Protein AF-0000000078669473 (afdb_homodimer)

Solvent-accessible surface area (backbone atoms only — not comparable to full-atom values): 11952 Å² total; per-residue (Å²): 132,82,52,69,66,58,46,46,51,44,32,68,37,68,69,40,45,64,57,56,54,48,44,53,24,68,76,44,69,43,32,72,66,57,47,48,53,49,39,31,71,72,72,69,46,76,69,56,69,68,58,50,51,52,49,50,48,50,35,36,75,72,49,29,26,47,74,47,79,43,76,42,88,79,76,44,73,65,43,58,31,33,32,60,32,73,60,25,50,52,50,44,51,52,53,52,51,51,53,52,53,51,49,53,56,56,72,98,131,81,52,68,67,60,48,45,50,43,33,69,37,68,71,40,44,64,55,58,52,47,43,54,24,68,76,43,68,44,32,71,67,58,48,48,53,48,38,30,72,72,72,71,46,74,70,56,69,68,59,50,52,52,49,50,50,52,35,35,76,74,48,29,26,47,72,47,80,42,75,41,88,80,78,44,72,65,43,57,31,31,34,61,31,72,60,25,50,52,50,45,51,51,52,51,51,50,51,53,53,50,50,52,56,56,72,98

Nearest PDB structures (foldseek):
  5dym-assembly1_A-2  TM=8.370E-01  e=1.458E-05  Clostridioides difficile R20291
  6abt-assembly1_A  TM=8.306E-01  e=1.002E-05  Listeria monocytogenes
  3hhh-assembly1_B  TM=8.159E-01  e=1.287E-05  Enterococcus faecalis
  6abq-assembly1_A  TM=7.490E-01  e=4.739E-06  Listeria monocytogenes
  2zfw-assembly1_A  TM=7.319E-01  e=8.909E-05  Synechococcus sp.

InterPro domains:
  IPR005149 Transcription regulator PadR, N-terminal [PF03551] (21-94)
  IPR036388 Winged helix-like DNA-binding domain superfamily [G3DSA:1.10.10.10] (3-108)
  IPR036390 Winged helix DNA-binding domain superfamily [SSF46785] (4-106)
  IPR052509 Metal-responsive DNA-binding regulator [PTHR33169] (7-106)

Secondary structure (DSSP, 8-state):
---HHHHHHHHHTGGGHHHHHHHHHTTS-B-HHHHHHHHHHHHS----HHHHHHHHHHHHHTTSEEEEEE--TTSPPPEEEEEE-HHHHHHHHHHHHHHHHHHHHHH-/---HHHHHHHHHTGGGHHHHHHHHHTTS-B-HHHHHHHHHHHHS----HHHHHHHHHHHHHTTSEEEEEE--TTSPPPEEEEEE-HHHHHHHHHHHHHHHHHHHHHH-

Organism: Thermococcus barophilus (strain DSM 11836 / MP) (NCBI:txid391623)

Sequence (216 aa):
MTAPMERLKEKVTKEVLWLYILSLLKERPMYAYELKSRIREKFGFEPATVSSYVVLYKLEKDGYVTSKWQESETGKPSRKYYELTEKGRKLLEEGINFIENTLEKLKSMTAPMERLKEKVTKEVLWLYILSLLKERPMYAYELKSRIREKFGFEPATVSSYVVLYKLEKDGYVTSKWQESETGKPSRKYYELTEKGRKLLEEGINFIENTLEKLKS

pLDDT: mean 95.54, std 6.85, range [65.69, 98.94]

Foldseek 3Di:
DDDPVNVVCCCVDQVPVLLQLLVVLVVDWDFQVVSQVVCCVPVVDGHDSVSSVVSVVVCCVVPQKDWDWDPDPVPDDITIIIHGDPNVVVVSVVVVVVVVVVVVVVVD/DDDPVNVVCCCVDQVPVLLQLLVVLVVDWDFQVVSQVVCCVPVVDGHDSVSSVVSVVVCCVVPQKDWDWDPDPVPDHITIIIHGDPNVVVVSVVVVVVVVVVVVVVVD

Radius of gyration: 20.73 Å; Cα contacts (8 Å, |Δi|>4): 276; chains: 2; bounding box: 28×66×54 Å

Structure (mmCIF, N/CA/C/O backbone):
data_AF-0000000078669473-model_v1
#
loop_
_entity.id
_entity.type
_entity.pdbx_description
1 polymer 'Transcriptional regulator'
#
loop_
_atom_site.group_PDB
_atom_site.id
_atom_site.type_symbol
_atom_site.label_atom_id
_atom_site.label_alt_id
_atom_site.label_comp_id
_atom_site.label_asym_id
_atom_site.label_entity_id
_atom_site.label_seq_id
_atom_site.pdbx_PDB_ins_code
_atom_site.Cartn_x
_atom_site.Cartn_y
_atom_site.Cartn_z
_atom_site.occupancy
_atom_site.B_iso_or_equiv
_atom_site.auth_seq_id
_atom_site.auth_comp_id
_atom_site.auth_asym_id
_atom_site.auth_atom_id
_atom_site.pdbx_PDB_model_num
ATOM 1 N N . MET A 1 1 ? 9.984 -14.664 8.609 1 65.81 1 MET A N 1
ATOM 2 C CA . MET A 1 1 ? 9.406 -13.922 7.492 1 65.81 1 MET A CA 1
ATOM 3 C C . MET A 1 1 ? 8.133 -13.203 7.918 1 65.81 1 MET A C 1
ATOM 5 O O . MET A 1 1 ? 7.43 -13.656 8.828 1 65.81 1 MET A O 1
ATOM 9 N N . THR A 1 2 ? 7.957 -11.859 7.664 1 88.44 2 THR A N 1
ATOM 10 C CA . THR A 1 2 ? 6.785 -11.086 8.062 1 88.44 2 THR A CA 1
ATOM 11 C C . THR A 1 2 ? 5.516 -11.672 7.453 1 88.44 2 THR A C 1
ATOM 13 O O . THR A 1 2 ? 5.508 -12.07 6.289 1 88.44 2 THR A O 1
ATOM 16 N N . ALA A 1 3 ? 4.535 -11.93 8.328 1 96.38 3 ALA A N 1
ATOM 17 C CA . ALA A 1 3 ? 3.252 -12.445 7.863 1 96.38 3 ALA A CA 1
ATOM 18 C C . ALA A 1 3 ? 2.666 -11.555 6.77 1 96.38 3 ALA A C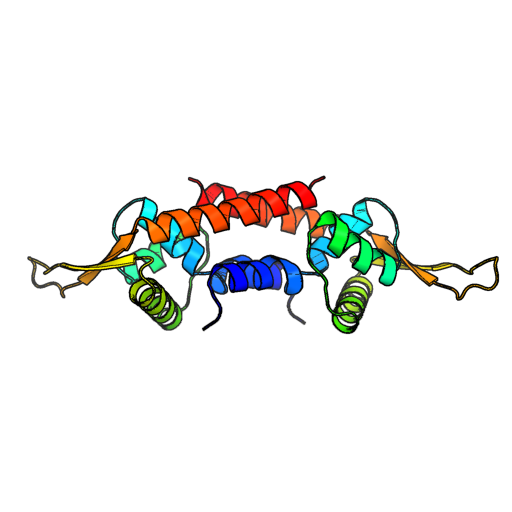 1
ATOM 20 O O . ALA A 1 3 ? 2.814 -10.336 6.809 1 96.38 3 ALA A O 1
ATOM 21 N N . PRO A 1 4 ? 2 -12.156 5.797 1 98.25 4 PRO A N 1
ATOM 22 C CA . PRO A 1 4 ? 1.492 -11.391 4.66 1 98.25 4 PRO A CA 1
ATOM 23 C C . PRO A 1 4 ? 0.62 -10.211 5.09 1 98.25 4 PRO A C 1
ATOM 25 O O . PRO A 1 4 ? 0.781 -9.102 4.578 1 98.25 4 PRO A O 1
ATOM 28 N N . MET A 1 5 ? -0.228 -10.438 6.066 1 98.5 5 MET A N 1
ATOM 29 C CA . MET A 1 5 ? -1.123 -9.367 6.492 1 98.5 5 MET A CA 1
ATOM 30 C C . MET A 1 5 ? -0.347 -8.258 7.199 1 98.5 5 MET A C 1
ATOM 32 O O . MET A 1 5 ? -0.688 -7.082 7.07 1 98.5 5 MET A O 1
ATOM 36 N N . GLU A 1 6 ? 0.633 -8.633 7.98 1 97.81 6 GLU A N 1
ATOM 37 C CA . GLU A 1 6 ? 1.482 -7.625 8.609 1 97.81 6 GLU A CA 1
ATOM 38 C C . GLU A 1 6 ? 2.191 -6.773 7.559 1 97.81 6 GLU A C 1
ATOM 40 O O . GLU A 1 6 ? 2.266 -5.551 7.691 1 97.81 6 GLU A O 1
ATOM 45 N N . ARG A 1 7 ? 2.689 -7.43 6.535 1 97.75 7 ARG A N 1
ATOM 46 C CA . ARG A 1 7 ? 3.336 -6.711 5.441 1 97.75 7 ARG A CA 1
ATOM 47 C C . ARG A 1 7 ? 2.359 -5.758 4.762 1 97.75 7 ARG A C 1
ATOM 49 O O . ARG A 1 7 ? 2.695 -4.602 4.5 1 97.75 7 ARG A O 1
ATOM 56 N N . LEU A 1 8 ? 1.164 -6.27 4.469 1 98.5 8 LEU A N 1
ATOM 57 C CA . LEU A 1 8 ? 0.153 -5.434 3.828 1 98.5 8 LEU A CA 1
ATOM 58 C C . LEU A 1 8 ? -0.143 -4.195 4.668 1 98.5 8 LEU A C 1
ATOM 60 O O . LEU A 1 8 ? -0.162 -3.078 4.148 1 98.5 8 LEU A O 1
ATOM 64 N N . LYS A 1 9 ? -0.308 -4.422 5.934 1 98 9 LYS A N 1
ATOM 65 C CA . LYS A 1 9 ? -0.608 -3.312 6.832 1 98 9 LYS A CA 1
ATOM 66 C C . LYS A 1 9 ? 0.516 -2.279 6.824 1 98 9 LYS A C 1
ATOM 68 O O . LYS A 1 9 ? 0.264 -1.082 6.672 1 98 9 LYS A O 1
ATOM 73 N N . GLU A 1 10 ? 1.7 -2.711 6.887 1 96.94 10 GLU A N 1
ATOM 74 C CA . GLU A 1 10 ? 2.836 -1.796 6.914 1 96.94 10 GLU A CA 1
ATOM 75 C C . GLU A 1 10 ? 2.967 -1.039 5.594 1 96.94 10 GLU A C 1
ATOM 77 O O . GLU A 1 10 ? 3.193 0.172 5.59 1 96.94 10 GLU A O 1
ATOM 82 N N . LYS A 1 11 ? 2.762 -1.735 4.527 1 98 11 LYS A N 1
ATOM 83 C CA . LYS A 1 11 ? 3.004 -1.145 3.217 1 98 11 LYS A CA 1
ATOM 84 C C . LYS A 1 11 ? 1.909 -0.147 2.85 1 98 11 LYS A C 1
ATOM 86 O O . LYS A 1 11 ? 2.176 0.861 2.191 1 98 11 LYS A O 1
ATOM 91 N N . VAL A 1 12 ? 0.691 -0.371 3.33 1 97.81 12 VAL A N 1
ATOM 92 C CA . VAL A 1 12 ? -0.401 0.467 2.848 1 97.81 12 VAL A CA 1
ATOM 93 C C . VAL A 1 12 ? -0.746 1.522 3.896 1 97.81 12 VAL A C 1
ATOM 95 O O . VAL A 1 12 ? -1.65 2.336 3.693 1 97.81 12 VAL A O 1
ATOM 98 N N . THR A 1 13 ? 0.01 1.499 5.066 1 97.44 13 THR A N 1
ATOM 99 C CA . THR A 1 13 ? -0.232 2.523 6.074 1 97.44 13 THR A CA 1
ATOM 100 C C . THR A 1 13 ? 1.025 3.355 6.316 1 97.44 13 THR A C 1
ATOM 102 O O . THR A 1 13 ? 1.295 4.309 5.582 1 97.44 13 THR A O 1
ATOM 105 N N . LYS A 1 14 ? 2.006 2.777 7 1 95.38 14 LYS A N 1
ATOM 106 C CA . LYS A 1 14 ? 3.186 3.51 7.453 1 95.38 14 LYS A CA 1
ATOM 107 C C . LYS A 1 14 ? 4.055 3.934 6.273 1 95.38 14 LYS A C 1
ATOM 109 O O . LYS A 1 14 ? 4.676 5 6.305 1 95.38 14 LYS A O 1
ATOM 114 N N . GLU A 1 15 ? 4.023 3.209 5.277 1 97.44 15 GLU A N 1
ATOM 115 C CA . GLU A 1 15 ? 4.969 3.467 4.199 1 97.44 15 GLU A CA 1
ATOM 116 C C . GLU A 1 15 ? 4.387 4.43 3.17 1 97.44 15 GLU A C 1
ATOM 118 O O . GLU A 1 15 ? 5.082 4.859 2.246 1 97.44 15 GLU A O 1
ATOM 123 N N . VAL A 1 16 ? 3.133 4.781 3.334 1 98.44 16 VAL A N 1
ATOM 124 C CA . VAL A 1 16 ? 2.512 5.809 2.506 1 98.44 16 VAL A CA 1
ATOM 125 C C . VAL A 1 16 ? 1.771 6.809 3.393 1 98.44 16 VAL A C 1
ATOM 127 O O . VAL A 1 16 ? 0.64 7.199 3.092 1 98.44 16 VAL A O 1
ATOM 130 N N . LEU A 1 17 ? 2.42 7.23 4.422 1 98.31 17 LEU A N 1
ATOM 131 C CA . LEU A 1 17 ? 1.879 8.078 5.477 1 98.31 17 LEU A CA 1
ATOM 132 C C . LEU A 1 17 ? 1.338 9.383 4.898 1 98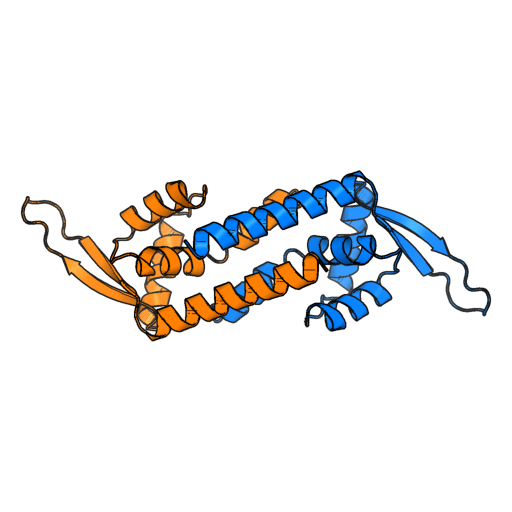.31 17 LEU A C 1
ATOM 134 O O . LEU A 1 17 ? 0.357 9.93 5.406 1 98.31 17 LEU A O 1
ATOM 138 N N . TRP A 1 18 ? 1.921 9.859 3.828 1 98.69 18 TRP A N 1
ATOM 139 C CA . TRP A 1 18 ? 1.494 11.109 3.207 1 98.69 18 TRP A CA 1
ATOM 140 C C . TRP A 1 18 ? 0.003 11.078 2.889 1 98.69 18 TRP A C 1
ATOM 142 O O . TRP A 1 18 ? -0.679 12.102 2.973 1 98.69 18 TRP A O 1
ATOM 152 N N . LEU A 1 19 ? -0.511 10.016 2.48 1 98.88 19 LEU A N 1
ATOM 153 C CA . LEU A 1 19 ? -1.906 9.828 2.092 1 98.88 19 LEU A CA 1
ATOM 154 C C . LEU A 1 19 ? -2.838 10.109 3.268 1 98.88 19 LEU A C 1
ATOM 156 O O . LEU A 1 19 ? -3.844 10.805 3.119 1 98.88 19 LEU A O 1
ATOM 160 N N . TYR A 1 20 ? -2.457 9.633 4.375 1 98.81 20 TYR A N 1
ATOM 161 C CA . TYR A 1 20 ? -3.268 9.75 5.582 1 98.81 20 TYR A CA 1
ATOM 162 C C . TYR A 1 20 ? -3.189 11.164 6.148 1 98.81 20 TYR A C 1
ATOM 164 O O . TYR A 1 20 ? -4.188 11.703 6.633 1 98.81 20 TYR A O 1
ATOM 172 N N . ILE A 1 21 ? -2.016 11.672 6.059 1 98.75 21 ILE A N 1
ATOM 173 C CA . ILE A 1 21 ? -1.836 13.055 6.488 1 98.75 21 ILE A CA 1
ATOM 174 C C . ILE A 1 21 ? -2.697 13.977 5.633 1 98.75 21 ILE A C 1
ATOM 176 O O . ILE A 1 21 ? -3.438 14.812 6.16 1 98.75 21 ILE A O 1
ATOM 180 N N . LEU A 1 22 ? -2.678 13.828 4.34 1 98.88 22 LEU A N 1
ATOM 181 C CA . LEU A 1 22 ? -3.451 14.68 3.449 1 98.88 22 LEU A CA 1
ATOM 182 C C . LEU A 1 22 ? -4.949 14.477 3.658 1 98.88 22 LEU A C 1
ATOM 184 O O . LEU A 1 22 ? -5.727 15.43 3.582 1 98.88 22 LEU A O 1
ATOM 188 N N . SER A 1 23 ? -5.32 13.258 3.861 1 98.88 23 SER A N 1
ATOM 189 C CA . SER A 1 23 ? -6.734 12.969 4.102 1 98.88 23 SER A CA 1
ATOM 190 C C . SER A 1 23 ? -7.25 13.719 5.324 1 98.88 23 SER A C 1
ATOM 192 O O . SER A 1 23 ? -8.352 14.273 5.297 1 98.88 23 SER A O 1
ATOM 194 N N . LEU A 1 24 ? -6.496 13.742 6.367 1 98.81 24 LEU A N 1
ATOM 195 C CA . LEU A 1 24 ? -6.898 14.43 7.586 1 98.81 24 LEU A CA 1
ATOM 196 C C . LEU A 1 24 ? -6.883 15.938 7.391 1 98.81 24 LEU A C 1
ATOM 198 O O . LEU A 1 24 ? -7.773 16.641 7.879 1 98.81 24 LEU A O 1
ATOM 202 N N . LEU A 1 25 ? -5.926 16.422 6.629 1 98.81 25 LEU A N 1
ATOM 203 C CA . LEU A 1 25 ? -5.797 17.859 6.418 1 98.81 25 LEU A CA 1
ATOM 204 C C . LEU A 1 25 ? -6.895 18.375 5.488 1 98.81 25 LEU A C 1
ATOM 206 O O . LEU A 1 25 ? -7.137 19.578 5.41 1 98.81 25 LEU A O 1
ATOM 210 N N . LYS A 1 26 ? -7.473 17.516 4.754 1 98.69 26 LYS A N 1
ATOM 211 C CA . LYS A 1 26 ? -8.641 17.891 3.957 1 98.69 26 LYS A CA 1
ATOM 212 C C . LYS A 1 26 ? -9.789 18.344 4.848 1 98.69 26 LYS A C 1
ATOM 214 O O . LYS A 1 26 ? -10.625 19.156 4.43 1 98.69 26 LYS A O 1
ATOM 219 N N . GLU A 1 27 ? -9.844 17.828 6.043 1 98.25 27 GLU A N 1
ATOM 220 C CA . GLU A 1 27 ? -10.891 18.188 6.988 1 98.25 27 GLU A CA 1
ATOM 221 C C . GLU A 1 27 ? -10.672 19.594 7.555 1 98.25 27 GLU A C 1
ATOM 223 O O . GLU A 1 27 ? -11.617 20.375 7.652 1 98.25 27 GLU A O 1
ATOM 228 N N . ARG A 1 28 ? -9.516 19.875 8.039 1 98.25 28 ARG A N 1
ATOM 229 C CA . ARG A 1 28 ? -9.094 21.141 8.625 1 98.25 28 ARG A CA 1
ATOM 230 C C . ARG A 1 28 ? -7.586 21.172 8.836 1 98.25 28 ARG A C 1
ATOM 232 O O . ARG A 1 28 ? -6.926 20.125 8.82 1 98.25 28 ARG A O 1
ATOM 239 N N . PRO A 1 29 ? -7.031 22.328 9.062 1 98.56 29 PRO A N 1
ATOM 240 C CA . PRO A 1 29 ? -5.613 22.422 9.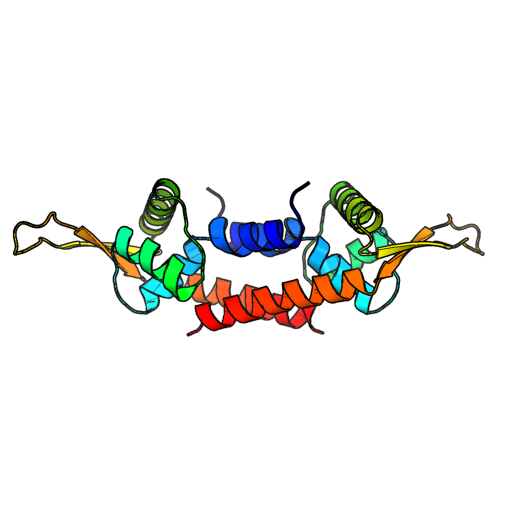43 1 98.56 29 PRO A CA 1
ATOM 241 C C . PRO A 1 29 ? -5.305 21.703 10.742 1 98.56 29 PRO A C 1
ATOM 243 O O . PRO A 1 29 ? -6.117 21.734 11.672 1 98.56 29 PRO A O 1
ATOM 246 N N . MET A 1 30 ? -4.156 21.109 10.836 1 98.12 30 MET A N 1
ATOM 247 C CA . MET A 1 30 ? -3.727 20.391 12.039 1 98.12 30 MET A CA 1
ATOM 248 C C . MET A 1 30 ? -2.219 20.5 12.227 1 98.12 30 MET A C 1
ATOM 250 O O . MET A 1 30 ? -1.479 20.719 11.266 1 98.12 30 MET A O 1
ATOM 254 N N . TYR A 1 31 ? -1.766 20.391 13.469 1 96.69 31 TYR A N 1
ATOM 255 C CA . TYR A 1 31 ? -0.335 20.312 13.742 1 96.69 31 TYR A CA 1
ATOM 256 C C . TYR A 1 31 ? 0.111 18.859 13.898 1 96.69 31 TYR A C 1
ATOM 258 O O . TYR A 1 31 ? -0.717 17.953 13.906 1 96.69 31 TYR A O 1
ATOM 266 N N . ALA A 1 32 ? 1.433 18.594 13.977 1 96.38 32 ALA A N 1
ATOM 267 C CA . ALA A 1 32 ? 2.029 17.266 13.828 1 96.38 32 ALA A CA 1
ATOM 268 C C . ALA A 1 32 ? 1.497 16.297 14.891 1 96.38 32 ALA A C 1
ATOM 270 O O . ALA A 1 32 ? 1.104 15.172 14.57 1 96.38 32 ALA A O 1
ATOM 271 N N . TYR A 1 33 ? 1.409 16.75 16.047 1 94.88 33 TYR A N 1
ATOM 272 C CA . TYR A 1 33 ? 0.937 15.883 17.125 1 94.88 33 TYR A CA 1
ATOM 273 C C . TYR A 1 33 ? -0.531 15.523 16.938 1 94.88 33 TYR A C 1
ATOM 275 O O . TYR A 1 33 ? -0.935 14.391 17.188 1 94.88 33 TYR A O 1
ATOM 283 N N . GLU A 1 34 ? -1.253 16.469 16.656 1 96.38 34 GLU A N 1
ATOM 284 C CA . GLU A 1 34 ? -2.668 16.234 16.391 1 96.38 34 GLU A CA 1
ATOM 285 C C . GLU A 1 34 ? -2.855 15.234 15.25 1 96.38 34 GLU A C 1
ATOM 287 O O . GLU A 1 34 ? -3.705 14.344 15.328 1 96.38 34 GLU A O 1
ATOM 292 N N . LEU A 1 35 ? -2.086 15.336 14.234 1 98.06 35 LEU A N 1
ATOM 293 C CA . LEU A 1 35 ? -2.141 14.414 13.102 1 98.06 35 LEU A CA 1
ATOM 294 C C . LEU A 1 35 ? -1.838 12.984 13.555 1 98.06 35 LEU A C 1
ATOM 296 O O . LEU A 1 35 ? -2.543 12.047 13.172 1 98.06 35 LEU A O 1
ATOM 300 N N . LYS A 1 36 ? -0.798 12.844 14.344 1 97.44 36 LYS A N 1
ATOM 301 C CA . LYS A 1 36 ? -0.428 11.523 14.844 1 97.44 36 LYS A CA 1
ATOM 302 C C . LYS A 1 36 ? -1.571 10.891 15.633 1 97.44 36 LYS A C 1
ATOM 304 O O . LYS A 1 36 ? -1.914 9.727 15.422 1 97.44 36 LYS A O 1
ATOM 309 N N . SER A 1 37 ? -2.168 11.727 16.516 1 97.5 37 SER A N 1
ATOM 310 C CA . SER A 1 37 ? -3.279 11.266 17.328 1 97.5 37 SER A CA 1
ATOM 311 C C . SER A 1 37 ? -4.48 10.883 16.484 1 97.5 37 SER A C 1
ATOM 313 O O . SER A 1 37 ? -5.098 9.836 16.703 1 97.5 37 SER A O 1
ATOM 315 N N . ARG A 1 38 ? -4.801 11.664 15.523 1 98 38 ARG A N 1
ATOM 316 C CA . ARG A 1 38 ? -5.957 11.422 14.664 1 98 38 ARG A CA 1
ATOM 317 C C . ARG A 1 38 ? -5.73 10.203 13.773 1 98 38 ARG A C 1
ATOM 319 O O . ARG A 1 38 ? -6.672 9.477 13.461 1 98 38 ARG A O 1
ATOM 326 N N . ILE A 1 39 ? -4.539 9.969 13.305 1 98.31 39 ILE A N 1
ATOM 327 C CA . ILE A 1 39 ? -4.223 8.789 12.508 1 98.31 39 ILE A CA 1
ATOM 328 C C . ILE A 1 39 ? -4.488 7.531 13.328 1 98.31 39 ILE A C 1
ATOM 330 O O . ILE A 1 39 ? -5.102 6.578 12.836 1 98.31 39 ILE A O 1
ATOM 334 N N . ARG A 1 40 ? -4.047 7.547 14.547 1 97.94 40 ARG A N 1
ATOM 335 C CA . ARG A 1 40 ? -4.309 6.418 15.438 1 97.94 40 ARG A CA 1
ATOM 336 C C . ARG A 1 40 ? -5.809 6.195 15.609 1 97.94 40 ARG A C 1
ATOM 338 O O . ARG A 1 40 ? -6.289 5.066 15.508 1 97.94 40 ARG A O 1
ATOM 345 N N . GLU A 1 41 ? -6.551 7.234 15.836 1 98.19 41 GLU A N 1
ATOM 346 C CA . GLU A 1 41 ? -7.98 7.164 16.109 1 98.19 41 GLU A CA 1
ATOM 347 C C . GLU A 1 41 ? -8.758 6.707 14.883 1 98.19 41 GLU A C 1
ATOM 349 O O . GLU A 1 41 ? -9.617 5.824 14.977 1 98.19 41 GLU A O 1
ATOM 354 N N . LYS A 1 42 ? -8.445 7.27 13.758 1 98.06 42 LYS A N 1
ATOM 355 C CA . LYS A 1 42 ? -9.266 7.078 12.562 1 98.06 42 LYS A CA 1
ATOM 356 C C . LYS A 1 42 ? -8.797 5.855 11.773 1 98.06 42 LYS A C 1
ATOM 358 O O . LYS A 1 42 ? -9.617 5.148 11.18 1 98.06 42 LYS A O 1
ATOM 363 N N . PHE A 1 43 ? -7.508 5.609 11.766 1 98.25 43 PHE A N 1
ATOM 364 C CA . PHE A 1 43 ? -7 4.598 10.852 1 98.25 43 PHE A CA 1
ATOM 365 C C . PHE A 1 43 ? -6.406 3.422 11.617 1 98.25 43 PHE A C 1
ATOM 367 O O . PHE A 1 43 ? -6.082 2.391 11.023 1 98.25 43 PHE A O 1
ATOM 374 N N . GLY A 1 44 ? -6.156 3.537 12.945 1 97.5 44 GLY A N 1
ATOM 375 C CA . GLY A 1 44 ? -5.836 2.396 13.789 1 97.5 44 GLY A CA 1
ATOM 376 C C . GLY A 1 44 ? -4.355 2.082 13.836 1 97.5 44 GLY A C 1
ATOM 377 O O . GLY A 1 44 ? -3.959 0.978 14.211 1 97.5 44 GLY A O 1
ATOM 378 N N . PHE A 1 45 ? -3.496 3 13.352 1 97.81 45 PHE A N 1
ATOM 379 C CA . PHE A 1 45 ? -2.057 2.799 13.469 1 97.81 45 PHE A CA 1
ATOM 380 C C . PHE A 1 45 ? -1.364 4.082 13.922 1 97.81 45 PHE A C 1
ATOM 382 O O . PHE A 1 45 ? -1.932 5.168 13.812 1 97.81 45 PHE A O 1
ATOM 389 N N . GLU A 1 46 ? -0.077 3.873 14.359 1 96.31 46 GLU A N 1
ATOM 390 C CA . GLU A 1 46 ? 0.691 5.004 14.875 1 96.31 46 GLU A CA 1
ATOM 391 C C . GLU A 1 46 ? 2.01 5.164 14.125 1 96.31 46 GLU A C 1
ATOM 393 O O . GLU A 1 46 ? 2.889 4.305 14.211 1 96.31 46 GLU A O 1
ATOM 398 N N . PRO A 1 47 ? 2.053 6.246 13.391 1 95.38 47 PRO A N 1
ATOM 399 C CA . PRO A 1 47 ? 3.363 6.473 12.773 1 95.38 47 PRO A CA 1
ATOM 400 C C . PRO A 1 47 ? 4.418 6.918 13.781 1 95.38 47 PRO A C 1
ATOM 402 O O . PRO A 1 47 ? 4.082 7.504 14.82 1 95.38 47 PRO A O 1
ATOM 405 N N . ALA A 1 48 ? 5.676 6.609 13.477 1 92.38 48 ALA A N 1
ATOM 406 C CA . ALA A 1 48 ? 6.766 7.145 14.289 1 92.38 48 ALA A CA 1
ATOM 407 C C . ALA A 1 48 ? 6.809 8.664 14.219 1 92.38 48 ALA A C 1
ATOM 409 O O . ALA A 1 48 ? 6.578 9.25 13.156 1 92.38 48 ALA A O 1
ATOM 410 N N . THR A 1 49 ? 7.137 9.266 15.352 1 90.12 49 THR A N 1
ATOM 411 C CA . THR A 1 49 ? 7.148 10.727 15.438 1 90.12 49 THR A CA 1
ATOM 412 C C . THR A 1 49 ? 8.133 11.32 14.43 1 90.12 49 THR A C 1
ATOM 414 O O . THR A 1 49 ? 7.77 12.18 13.633 1 90.12 49 THR A O 1
ATOM 417 N N . VAL A 1 50 ? 9.258 10.883 14.359 1 91.5 50 VAL A N 1
ATOM 418 C CA . VAL A 1 50 ? 10.305 11.414 13.492 1 91.5 50 VAL A CA 1
ATOM 419 C C . VAL A 1 50 ? 9.875 11.281 12.031 1 91.5 50 VAL A C 1
ATOM 421 O O . VAL A 1 50 ? 9.969 12.242 11.266 1 91.5 50 VAL A O 1
ATOM 424 N N . SER A 1 51 ? 9.312 10.141 11.68 1 92 51 SER A N 1
ATOM 425 C CA . SER A 1 51 ? 8.859 9.891 10.312 1 92 51 SER A CA 1
ATOM 426 C C . SER A 1 51 ? 7.746 10.852 9.914 1 92 51 SER A C 1
ATOM 428 O O . SER A 1 51 ? 7.676 11.281 8.758 1 92 51 SER A O 1
ATOM 430 N N . SER A 1 52 ? 6.934 11.188 10.867 1 95.12 52 SER A N 1
ATOM 431 C CA . SER A 1 52 ? 5.824 12.094 10.586 1 95.12 52 SER A CA 1
ATOM 432 C C . SER A 1 52 ? 6.324 13.484 10.219 1 95.12 52 SER A C 1
ATOM 434 O O . SER A 1 52 ? 5.836 14.094 9.266 1 95.12 52 SER A O 1
ATOM 436 N N . TYR A 1 53 ? 7.367 13.898 10.945 1 95.62 53 TYR A N 1
ATOM 437 C CA . TYR A 1 53 ? 7.93 15.219 10.656 1 95.62 53 TYR A CA 1
ATOM 438 C C . TYR A 1 53 ? 8.633 15.227 9.305 1 95.62 53 TYR A C 1
ATOM 440 O O . TYR A 1 53 ? 8.57 16.219 8.578 1 95.62 53 TYR A O 1
ATOM 448 N N . VAL A 1 54 ? 9.266 14.242 9.062 1 96.94 54 VAL A N 1
ATOM 449 C CA . VAL A 1 54 ? 9.984 14.125 7.801 1 96.94 54 VAL A CA 1
ATOM 450 C C . VAL A 1 54 ? 8.992 14.18 6.637 1 96.94 54 VAL A C 1
ATOM 452 O O . VAL A 1 54 ? 9.211 14.898 5.66 1 96.94 54 VAL A O 1
ATOM 455 N N . VAL A 1 55 ? 7.914 13.438 6.777 1 98.12 55 VAL A N 1
ATOM 456 C CA . VAL A 1 55 ? 6.91 13.398 5.719 1 98.12 55 VAL A CA 1
ATOM 457 C C . VAL A 1 55 ? 6.258 14.773 5.574 1 98.12 55 VAL A C 1
ATOM 459 O O . VAL A 1 55 ? 6.07 15.266 4.461 1 98.12 55 VAL A O 1
ATOM 462 N N . LEU A 1 56 ? 5.977 15.391 6.707 1 98.25 56 LEU A N 1
ATOM 463 C CA . LEU A 1 56 ? 5.379 16.719 6.676 1 98.25 56 LEU A CA 1
ATOM 464 C C . LEU A 1 56 ? 6.316 17.719 6.02 1 98.25 56 LEU A C 1
ATOM 466 O O . LEU A 1 56 ? 5.883 18.562 5.223 1 98.25 56 LEU A O 1
ATOM 470 N N . TYR A 1 57 ? 7.535 17.625 6.375 1 97.94 57 TYR A N 1
ATOM 471 C CA . TYR A 1 57 ? 8.539 18.5 5.793 1 97.94 57 TYR A CA 1
ATOM 472 C C . TYR A 1 57 ? 8.586 18.344 4.277 1 97.94 57 TYR A C 1
ATOM 474 O O . TYR A 1 57 ? 8.57 19.344 3.543 1 97.94 57 TYR A O 1
ATOM 482 N N . LYS A 1 58 ? 8.633 17.172 3.812 1 98.31 58 LYS A N 1
ATOM 483 C CA . LYS A 1 58 ? 8.711 16.906 2.379 1 98.31 58 LYS A CA 1
ATOM 484 C C . LY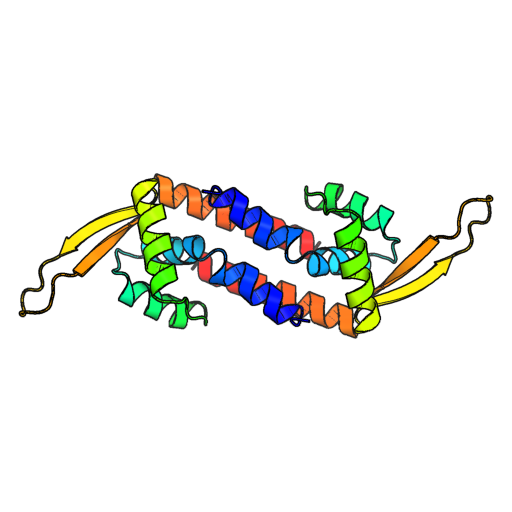S A 1 58 ? 7.449 17.375 1.664 1 98.31 58 LYS A C 1
ATOM 486 O O . LYS A 1 58 ? 7.527 17.953 0.571 1 98.31 58 LYS A O 1
ATOM 491 N N . LEU A 1 59 ? 6.289 17.156 2.281 1 98.69 59 LEU A N 1
ATOM 492 C CA . LEU A 1 59 ? 5.023 17.609 1.709 1 98.69 59 LEU A CA 1
ATOM 493 C C . LEU A 1 59 ? 5 19.125 1.572 1 98.69 59 LEU A C 1
ATOM 495 O O . LEU A 1 59 ? 4.496 19.656 0.581 1 98.69 59 LEU A O 1
ATOM 499 N N . GLU A 1 60 ? 5.52 19.75 2.574 1 98.81 60 GLU A N 1
ATOM 500 C CA . GLU A 1 60 ? 5.566 21.203 2.537 1 98.81 60 GLU A CA 1
ATOM 501 C C . GLU A 1 60 ? 6.562 21.703 1.49 1 98.81 60 GLU A C 1
ATOM 503 O O . GLU A 1 60 ? 6.242 22.578 0.684 1 98.81 60 GLU A O 1
ATOM 508 N N . LYS A 1 61 ? 7.742 21.141 1.526 1 98.5 61 LYS A N 1
ATOM 509 C CA . LYS A 1 61 ? 8.797 21.516 0.589 1 98.5 61 LYS A CA 1
ATOM 510 C C . LYS A 1 61 ? 8.328 21.359 -0.855 1 98.5 61 LYS A C 1
ATOM 512 O O . LYS A 1 61 ? 8.625 22.203 -1.7 1 98.5 61 LYS A O 1
ATOM 517 N N . ASP A 1 62 ? 7.504 20.328 -1.084 1 98.5 62 ASP A N 1
ATOM 518 C CA . ASP A 1 62 ? 7.066 20.016 -2.441 1 98.5 62 ASP A CA 1
ATOM 519 C C . ASP A 1 62 ? 5.754 20.719 -2.771 1 98.5 62 ASP A C 1
ATOM 521 O O . ASP A 1 62 ? 5.227 20.578 -3.877 1 98.5 62 ASP A O 1
ATOM 525 N N . GLY A 1 63 ? 5.145 21.438 -1.85 1 98.75 63 GLY A N 1
ATOM 526 C CA . GLY A 1 63 ? 4.027 22.328 -2.107 1 98.75 63 GLY A CA 1
ATOM 527 C C . GLY A 1 63 ? 2.676 21.656 -1.933 1 98.75 63 GLY A C 1
ATOM 528 O O . GLY A 1 63 ? 1.652 22.188 -2.357 1 98.75 63 GLY A O 1
ATOM 529 N N . TYR A 1 64 ? 2.635 20.469 -1.326 1 98.94 64 TYR A N 1
ATOM 530 C CA . TYR A 1 64 ? 1.375 19.75 -1.146 1 98.94 64 TYR A CA 1
ATOM 531 C C . TYR A 1 64 ? 0.622 20.281 0.072 1 98.94 64 TYR A C 1
ATOM 533 O O . TYR A 1 64 ? -0.594 20.094 0.181 1 98.94 64 TYR A O 1
ATOM 541 N N . VAL A 1 65 ? 1.37 20.828 1.049 1 98.88 65 VAL A N 1
ATOM 542 C CA . VAL A 1 65 ? 0.801 21.516 2.201 1 98.88 65 VAL A CA 1
ATOM 543 C C . VAL A 1 65 ? 1.547 22.828 2.438 1 98.88 65 VAL A C 1
ATOM 545 O O . VAL A 1 65 ? 2.65 23.031 1.921 1 98.88 65 VAL A O 1
ATOM 548 N N . THR A 1 66 ? 0.902 23.734 3.086 1 98.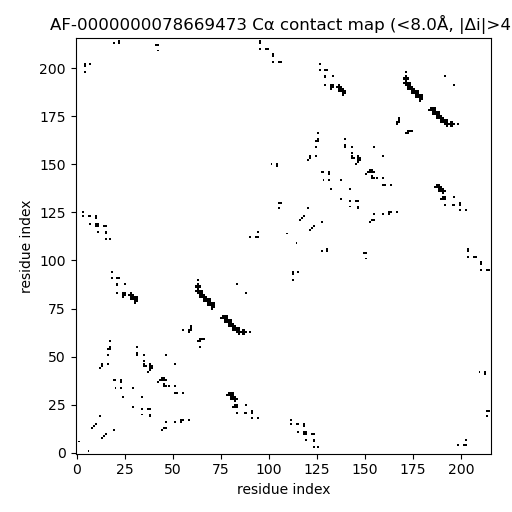88 66 THR A N 1
ATOM 549 C CA . THR A 1 66 ? 1.534 24.922 3.641 1 98.88 66 THR A CA 1
ATOM 550 C C . THR A 1 66 ? 1.411 24.953 5.16 1 98.88 66 THR A C 1
ATOM 552 O O . THR A 1 66 ? 0.765 24.078 5.75 1 98.88 66 THR A O 1
ATOM 555 N N . SER A 1 67 ? 2.168 25.812 5.828 1 98.19 67 SER A N 1
ATOM 556 C CA . SER A 1 67 ? 2.084 25.844 7.281 1 98.19 67 SER A CA 1
ATOM 557 C C . SER A 1 67 ? 2.135 27.281 7.809 1 98.19 67 SER A C 1
ATOM 559 O O . SER A 1 67 ? 2.596 28.188 7.109 1 98.19 67 SER A O 1
ATOM 561 N N . LYS A 1 68 ? 1.541 27.516 8.945 1 96.38 68 LYS A N 1
ATOM 562 C CA . LYS A 1 68 ? 1.585 28.766 9.688 1 96.38 68 LYS A CA 1
ATOM 563 C C . LYS A 1 68 ? 1.761 28.516 11.188 1 96.38 68 LYS A C 1
ATOM 565 O O . LYS A 1 68 ? 1.172 27.578 11.734 1 96.38 68 LYS A O 1
ATOM 570 N N . TRP A 1 69 ? 2.559 29.391 11.711 1 95.12 69 TRP A N 1
ATOM 571 C CA . TRP A 1 69 ? 2.723 29.312 13.156 1 95.12 69 TRP A CA 1
ATOM 572 C C . TRP A 1 69 ? 1.575 30 13.875 1 95.12 69 TRP A C 1
ATOM 574 O O . TRP A 1 69 ? 1.154 31.094 13.477 1 95.12 69 TRP A O 1
ATOM 584 N N . GLN A 1 70 ? 0.993 29.281 14.773 1 90 70 GLN A N 1
ATOM 585 C CA . GLN A 1 70 ? -0.041 29.906 15.602 1 90 70 GLN A CA 1
ATOM 586 C C . GLN A 1 70 ? 0.418 30.031 17.047 1 90 70 GLN A C 1
ATOM 588 O O . GLN A 1 70 ? 0.848 29.047 17.656 1 90 70 GLN A O 1
ATOM 593 N N . GLU A 1 71 ? 0.418 31.281 17.484 1 83.88 71 GLU A N 1
ATOM 594 C CA . GLU A 1 71 ? 0.884 31.594 18.828 1 83.88 71 GLU A CA 1
ATOM 595 C C . GLU A 1 71 ? -0.158 31.203 19.875 1 83.88 71 GLU A C 1
ATOM 597 O O . GLU A 1 71 ? -1.36 31.344 19.641 1 83.88 71 GLU A O 1
ATOM 602 N N . SER A 1 72 ? 0.292 30.438 20.781 1 77.12 72 SER A N 1
ATOM 603 C CA . SER A 1 72 ? -0.612 30.125 21.875 1 77.12 72 SER A CA 1
ATOM 604 C C . SER A 1 72 ? -0.833 31.328 22.781 1 77.12 72 SER A C 1
ATOM 606 O O . SER A 1 72 ? 0.098 32.094 23.031 1 77.12 72 SER A O 1
ATOM 608 N N . GLU A 1 73 ? -2.154 31.688 22.953 1 68.69 73 GLU A N 1
ATOM 609 C CA . GLU A 1 73 ? -2.457 32.781 23.859 1 68.69 73 GLU A CA 1
ATOM 610 C C . GLU A 1 73 ? -2.152 32.406 25.312 1 68.69 73 GLU A C 1
ATOM 612 O O . GLU A 1 73 ? -2.006 33.281 26.172 1 68.69 73 GLU A O 1
ATOM 617 N N . THR A 1 74 ? -2.135 31.25 25.594 1 70.25 74 THR A N 1
ATOM 618 C CA . THR A 1 74 ? -2.139 30.859 27 1 70.25 74 THR A CA 1
ATOM 619 C C . THR A 1 74 ? -0.754 30.391 27.438 1 70.25 74 THR A C 1
ATOM 621 O O . THR A 1 74 ? -0.627 29.625 28.391 1 70.25 74 THR A O 1
ATOM 624 N N . GLY A 1 75 ? 0.256 30.938 26.812 1 72.5 75 GLY A N 1
ATOM 625 C CA . GLY A 1 75 ? 1.574 30.531 27.266 1 72.5 75 GLY A CA 1
ATOM 626 C C . GLY A 1 75 ? 2.012 29.203 26.703 1 72.5 75 GLY A C 1
ATOM 627 O O . GLY A 1 75 ? 3.084 28.688 27.047 1 72.5 75 GLY A O 1
ATOM 628 N N . LYS A 1 76 ? 1.079 28.688 26.047 1 70.88 76 LYS A N 1
ATOM 629 C CA . LYS A 1 76 ? 1.454 27.422 25.422 1 70.88 76 LYS A CA 1
ATOM 630 C C . LYS A 1 76 ? 2.381 27.656 24.234 1 70.88 76 LYS A C 1
ATOM 632 O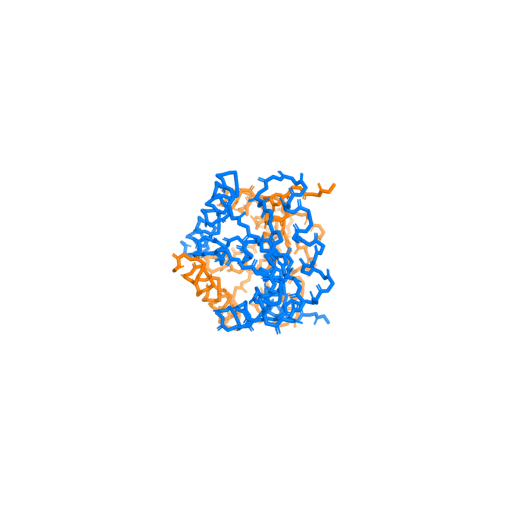 O . LYS A 1 76 ? 2.383 28.75 23.641 1 70.88 76 LYS A O 1
ATOM 637 N N . PRO A 1 77 ? 3.244 26.688 24.062 1 77.62 77 PRO A N 1
ATOM 638 C CA . PRO A 1 77 ? 4.16 26.828 22.922 1 77.62 77 PRO A CA 1
ATOM 639 C C . PRO A 1 77 ? 3.428 27.031 21.609 1 77.62 77 PRO A C 1
ATOM 641 O O . PRO A 1 77 ? 2.311 26.531 21.438 1 77.62 77 PRO A O 1
ATOM 644 N N . SER A 1 78 ? 4.016 27.844 20.859 1 87.94 78 SER A N 1
ATOM 645 C CA . SER A 1 78 ? 3.514 28.047 19.5 1 87.94 78 SER A CA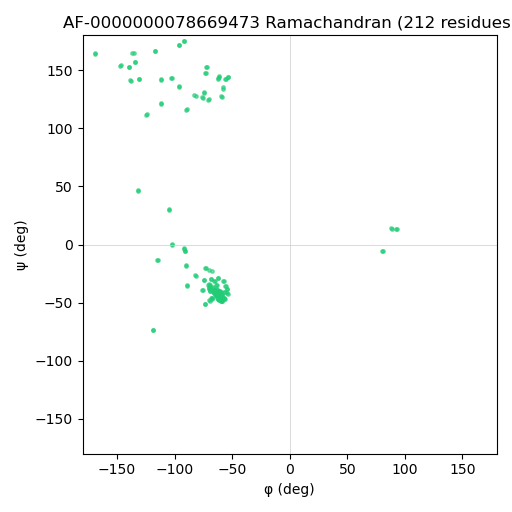 1
ATOM 646 C C . SER A 1 78 ? 3.496 26.734 18.719 1 87.94 78 SER A C 1
ATOM 648 O O . SER A 1 78 ? 4.34 25.875 18.938 1 87.94 78 SER A O 1
ATOM 650 N N . ARG A 1 79 ? 2.404 26.469 18 1 91.75 79 ARG A N 1
ATOM 651 C CA . ARG A 1 79 ? 2.297 25.297 17.156 1 91.75 79 ARG A CA 1
ATOM 652 C C . ARG A 1 79 ? 2.26 25.672 15.68 1 91.75 79 ARG A C 1
ATOM 654 O O . ARG A 1 79 ? 1.666 26.688 15.312 1 91.75 79 ARG A O 1
ATOM 661 N N . LYS A 1 80 ? 2.93 24.828 14.969 1 95.5 80 LYS A N 1
ATOM 662 C CA . LYS A 1 80 ? 2.885 24.969 13.516 1 95.5 80 LYS A CA 1
ATOM 663 C C . LYS A 1 80 ? 1.725 24.172 12.922 1 95.5 80 LYS A C 1
ATOM 665 O O . LYS A 1 80 ? 1.705 22.938 13 1 95.5 80 LYS A O 1
ATOM 670 N N . TYR A 1 81 ? 0.764 24.922 12.289 1 97.81 81 TYR A N 1
ATOM 671 C CA . TYR A 1 81 ? -0.388 24.281 11.664 1 97.81 81 TYR A CA 1
ATOM 672 C C . TYR A 1 81 ? -0.157 24.078 10.172 1 97.81 81 TYR A C 1
ATOM 674 O O . TYR A 1 81 ? 0.309 24.984 9.477 1 97.81 81 TYR A O 1
ATOM 682 N N . TYR A 1 82 ? -0.519 22.875 9.75 1 98.62 82 TYR A N 1
ATOM 683 C CA . TYR A 1 82 ? -0.415 22.531 8.336 1 98.62 82 TYR A CA 1
ATOM 684 C C . TYR A 1 82 ? -1.779 22.578 7.656 1 98.62 82 TYR A C 1
ATOM 686 O O . TYR A 1 82 ? -2.787 22.203 8.25 1 98.62 82 TYR A O 1
ATOM 694 N N . GLU A 1 83 ? -1.713 23.047 6.395 1 98.81 83 GLU A N 1
ATOM 695 C CA . GLU A 1 83 ? -2.928 23.188 5.598 1 98.81 83 GLU A CA 1
ATOM 696 C C . GLU A 1 83 ? -2.756 22.562 4.219 1 98.81 83 GLU A C 1
ATOM 698 O O . GLU A 1 83 ? -1.698 22.688 3.598 1 98.81 83 GLU A O 1
ATOM 703 N N . LEU A 1 84 ? -3.824 21.953 3.777 1 98.88 84 LEU A N 1
ATOM 704 C CA . LEU A 1 84 ? -3.826 21.312 2.467 1 98.88 84 LEU A CA 1
ATOM 705 C C . LEU A 1 84 ? -3.898 22.359 1.354 1 98.88 84 LEU A C 1
ATOM 707 O O . LEU A 1 84 ? -4.691 23.297 1.427 1 98.88 84 LEU A O 1
ATOM 711 N N . THR A 1 85 ? -3.016 22.234 0.373 1 98.94 85 THR A N 1
ATOM 712 C CA . THR A 1 85 ? -3.078 23.094 -0.806 1 98.94 85 THR A CA 1
ATOM 713 C C . THR A 1 85 ? -3.908 22.438 -1.906 1 98.94 85 THR A C 1
ATOM 715 O O . THR A 1 85 ? -4.32 21.281 -1.776 1 98.94 85 THR A O 1
ATOM 718 N N . GLU A 1 86 ? -4.137 23.172 -3.031 1 98.88 86 GLU A N 1
ATOM 719 C CA . GLU A 1 86 ? -4.812 22.594 -4.188 1 98.88 86 GLU A CA 1
ATOM 720 C C . GLU A 1 86 ? -3.988 21.469 -4.793 1 98.88 86 GLU A C 1
ATOM 722 O O . GLU A 1 86 ? -4.539 20.438 -5.207 1 98.88 86 GLU A O 1
ATOM 727 N N . LYS A 1 87 ? -2.703 21.641 -4.812 1 98.88 87 LYS A N 1
ATOM 728 C CA . LYS A 1 87 ? -1.8 20.594 -5.297 1 98.88 87 LYS A CA 1
ATOM 729 C C . LYS A 1 87 ? -1.898 19.344 -4.434 1 98.88 87 LYS A C 1
ATOM 731 O O . LYS A 1 87 ? -1.911 18.219 -4.953 1 98.88 87 LYS A O 1
ATOM 736 N N . GLY A 1 88 ? -2 19.531 -3.117 1 98.88 88 GLY A N 1
ATOM 737 C CA . GLY A 1 88 ? -2.162 18.422 -2.193 1 98.88 88 GLY A CA 1
ATOM 738 C C . GLY A 1 88 ? -3.484 17.703 -2.357 1 98.88 88 GLY A C 1
ATOM 739 O O . GLY A 1 88 ? -3.543 16.469 -2.252 1 98.88 88 GLY A O 1
ATOM 740 N N . ARG A 1 89 ? -4.488 18.5 -2.633 1 98.88 89 ARG A N 1
ATOM 741 C CA . ARG A 1 89 ? -5.809 17.906 -2.859 1 98.88 89 ARG A CA 1
ATOM 742 C C . ARG A 1 89 ? -5.809 17.016 -4.094 1 98.88 89 ARG A C 1
ATOM 744 O O . ARG A 1 89 ? -6.367 15.922 -4.066 1 98.88 89 ARG A O 1
ATOM 751 N N . LYS A 1 90 ? -5.219 17.469 -5.094 1 98.88 90 LYS A N 1
ATOM 752 C CA . LYS A 1 90 ? -5.141 16.703 -6.332 1 98.88 90 LYS A CA 1
ATOM 753 C C . LYS A 1 90 ? -4.336 15.414 -6.129 1 98.88 90 LYS A C 1
ATOM 755 O O . LYS A 1 90 ? -4.719 14.359 -6.629 1 98.88 90 LYS A O 1
ATOM 760 N N . LEU A 1 91 ? -3.258 15.516 -5.371 1 98.88 91 LEU A N 1
ATOM 761 C CA . LEU A 1 91 ? -2.445 14.336 -5.078 1 98.88 91 LEU A CA 1
ATOM 762 C C . LEU A 1 91 ? -3.25 13.305 -4.297 1 98.88 91 LEU A C 1
ATOM 764 O O . LEU A 1 91 ? -3.199 12.109 -4.605 1 98.88 91 LEU A O 1
ATOM 768 N N . LEU A 1 92 ? -3.934 13.789 -3.299 1 98.88 92 LEU A N 1
ATOM 769 C CA . LEU A 1 92 ? -4.773 12.906 -2.5 1 98.88 92 LEU A CA 1
ATOM 770 C C . LEU A 1 92 ? -5.789 12.18 -3.379 1 98.88 92 LEU A C 1
ATOM 772 O O . LEU A 1 92 ? -5.957 10.961 -3.268 1 98.88 92 LEU A O 1
ATOM 776 N N . GLU A 1 93 ? -6.43 12.953 -4.242 1 98.81 93 GLU A N 1
ATOM 777 C CA . GLU A 1 93 ? -7.438 12.375 -5.129 1 98.81 93 GLU A CA 1
ATOM 778 C C . GLU A 1 93 ? -6.824 11.336 -6.059 1 98.81 93 GLU A C 1
ATOM 780 O O . GLU A 1 93 ? -7.406 10.273 -6.281 1 98.81 93 GLU A O 1
ATOM 785 N N . GLU A 1 94 ? -5.707 11.625 -6.547 1 98.88 94 GLU A N 1
ATOM 786 C CA . GLU A 1 94 ? -5.004 10.672 -7.395 1 98.88 94 GLU A CA 1
ATOM 787 C C . GLU A 1 94 ? -4.699 9.383 -6.637 1 98.88 94 GLU A C 1
ATOM 789 O O . GLU A 1 94 ? -4.871 8.281 -7.172 1 98.88 94 GLU A O 1
ATOM 794 N N . GLY A 1 95 ? -4.207 9.523 -5.422 1 98.88 95 GLY A N 1
ATOM 795 C CA . GLY A 1 95 ? -3.9 8.359 -4.605 1 98.88 95 GLY A CA 1
ATOM 796 C C . GLY A 1 95 ? -5.117 7.508 -4.301 1 98.88 95 GLY A C 1
ATOM 797 O O . GLY A 1 95 ? -5.082 6.285 -4.461 1 98.88 95 GLY A O 1
ATOM 798 N N . ILE A 1 96 ? -6.18 8.18 -3.906 1 98.81 96 ILE A N 1
ATOM 799 C CA . ILE A 1 96 ? -7.418 7.488 -3.578 1 98.81 96 ILE A CA 1
ATOM 800 C C . ILE A 1 96 ? -7.949 6.77 -4.816 1 98.81 96 ILE A C 1
ATOM 802 O O . ILE A 1 96 ? -8.359 5.605 -4.742 1 98.81 96 ILE A O 1
ATOM 806 N N . ASN A 1 97 ? -7.926 7.449 -5.934 1 98.81 97 ASN A N 1
ATOM 807 C CA . ASN A 1 97 ? -8.391 6.855 -7.184 1 98.81 97 ASN A CA 1
ATOM 808 C C . ASN A 1 97 ? -7.57 5.625 -7.562 1 98.81 97 ASN A C 1
ATOM 810 O O . ASN A 1 97 ? -8.117 4.641 -8.062 1 98.81 97 ASN A O 1
ATOM 814 N N . PHE A 1 98 ? -6.336 5.711 -7.355 1 98.88 98 PHE A N 1
ATOM 815 C CA . PHE A 1 98 ? -5.469 4.578 -7.652 1 98.88 98 PHE A CA 1
ATOM 816 C C . PHE A 1 98 ? -5.848 3.369 -6.805 1 98.88 98 PHE A C 1
ATOM 818 O O . PHE A 1 98 ? -5.984 2.258 -7.32 1 98.88 98 PHE A O 1
ATOM 825 N N . ILE A 1 99 ? -6.02 3.553 -5.512 1 98.75 99 ILE A N 1
ATOM 826 C CA . ILE A 1 99 ? -6.359 2.461 -4.605 1 98.75 99 ILE A CA 1
ATOM 827 C C . ILE A 1 99 ? -7.73 1.896 -4.965 1 98.75 99 ILE A C 1
ATOM 829 O O . ILE A 1 99 ? -7.922 0.678 -4.973 1 98.75 99 ILE A O 1
ATOM 833 N N . GLU A 1 100 ? -8.617 2.793 -5.246 1 98.75 100 GLU A N 1
ATOM 834 C CA . GLU A 1 100 ? -9.977 2.373 -5.602 1 98.75 100 GLU A CA 1
ATOM 835 C C . GLU A 1 100 ? -9.969 1.506 -6.855 1 98.75 100 GLU A C 1
ATOM 837 O O . GLU A 1 100 ? -10.633 0.465 -6.902 1 98.75 100 GLU A O 1
ATOM 842 N N . ASN A 1 101 ? -9.273 1.899 -7.844 1 98.56 101 ASN A N 1
ATOM 843 C CA . ASN A 1 101 ? -9.188 1.145 -9.086 1 98.56 101 ASN A CA 1
ATOM 844 C C . ASN A 1 101 ? -8.508 -0.205 -8.875 1 98.56 101 ASN A C 1
ATOM 846 O O . ASN A 1 101 ? -8.93 -1.211 -9.453 1 98.56 101 ASN A O 1
ATOM 850 N N . THR A 1 102 ? -7.449 -0.17 -8.102 1 98.56 102 THR A N 1
ATOM 851 C CA . THR A 1 102 ? -6.742 -1.408 -7.789 1 98.56 102 THR A CA 1
ATOM 852 C C . THR A 1 102 ? -7.664 -2.383 -7.062 1 98.56 102 THR A C 1
ATOM 854 O O . THR A 1 102 ? -7.723 -3.566 -7.406 1 98.56 102 THR A O 1
ATOM 857 N N . LEU A 1 103 ? -8.383 -1.912 -6.105 1 98.62 103 LEU A N 1
ATOM 858 C CA . LEU A 1 103 ? -9.312 -2.727 -5.328 1 98.62 103 LEU A CA 1
ATOM 859 C C . LEU A 1 103 ? -10.383 -3.336 -6.223 1 98.62 103 LEU A C 1
ATOM 861 O O . LEU A 1 103 ? -10.742 -4.508 -6.066 1 98.62 103 LEU A O 1
ATOM 865 N N . GLU A 1 104 ? -10.922 -2.566 -7.137 1 98.44 104 GLU A N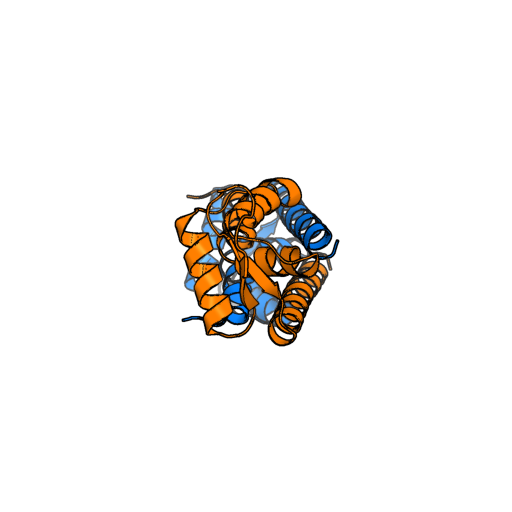 1
ATOM 866 C CA . GLU A 1 104 ? -11.938 -3.053 -8.062 1 98.44 104 GLU A CA 1
ATOM 867 C C . GLU A 1 104 ? -11.414 -4.219 -8.898 1 98.44 104 GLU A C 1
ATOM 869 O O . GLU A 1 104 ? -12.125 -5.203 -9.109 1 98.44 104 GLU A O 1
ATOM 874 N N . LYS A 1 105 ? -10.203 -4.102 -9.312 1 98.44 105 LYS A N 1
ATOM 875 C CA . LYS A 1 105 ? -9.602 -5.16 -10.125 1 98.44 105 LYS A CA 1
ATOM 876 C C . LYS A 1 105 ? -9.328 -6.406 -9.281 1 98.44 105 LYS A C 1
ATOM 878 O O . LYS A 1 105 ? -9.445 -7.531 -9.773 1 98.44 105 LYS A O 1
ATOM 883 N N . LEU A 1 106 ? -8.969 -6.219 -8.023 1 98.38 106 LEU A N 1
ATOM 884 C CA . LEU A 1 106 ? -8.727 -7.34 -7.125 1 98.38 106 LEU A CA 1
ATOM 885 C C . LEU A 1 106 ? -10.008 -8.125 -6.879 1 98.38 106 LEU A C 1
ATOM 887 O O . LEU A 1 106 ? -9.961 -9.344 -6.691 1 98.38 106 LEU A O 1
ATOM 891 N N . LYS A 1 107 ? -11.125 -7.449 -6.91 1 96.06 107 LYS A N 1
ATOM 892 C CA . LYS A 1 107 ? -12.406 -8.047 -6.562 1 96.06 107 LYS A CA 1
ATOM 893 C C . LYS A 1 107 ? -13.086 -8.648 -7.789 1 96.06 107 LYS A C 1
ATOM 895 O O . LYS A 1 107 ? -14.047 -9.414 -7.664 1 96.06 107 LYS A O 1
ATOM 900 N N . SER A 1 108 ? -12.664 -8.266 -8.984 1 90.81 108 SER A N 1
ATOM 901 C CA . SER A 1 108 ? -13.281 -8.75 -10.227 1 90.81 108 SER A CA 1
ATOM 902 C C . SER A 1 108 ? -12.867 -10.188 -10.516 1 90.81 108 SER A C 1
ATOM 904 O O . SER A 1 108 ? -11.844 -10.656 -10.031 1 90.81 108 SER A O 1
ATOM 906 N N . MET B 1 1 ? 14.242 12.211 -4.09 1 65.69 1 MET B N 1
ATOM 907 C CA . MET B 1 1 ? 13.203 11.57 -3.283 1 65.69 1 MET B CA 1
ATOM 908 C C . MET B 1 1 ? 12.078 11.039 -4.168 1 65.69 1 MET B C 1
ATOM 910 O O . MET B 1 1 ? 11.828 11.57 -5.25 1 65.69 1 MET B O 1
ATOM 914 N N . THR B 1 2 ? 11.656 9.734 -4.02 1 88.31 2 THR B N 1
ATOM 915 C CA . THR B 1 2 ? 10.625 9.125 -4.848 1 88.31 2 THR B CA 1
ATOM 916 C C . THR B 1 2 ? 9.312 9.891 -4.723 1 88.31 2 THR B C 1
ATOM 918 O O . THR B 1 2 ? 8.938 10.32 -3.627 1 88.31 2 THR B O 1
ATOM 921 N N . ALA B 1 3 ? 8.766 10.258 -5.887 1 96.44 3 ALA B N 1
ATOM 922 C CA . ALA B 1 3 ? 7.48 10.961 -5.906 1 96.44 3 ALA B CA 1
ATOM 923 C C . ALA B 1 3 ? 6.422 10.188 -5.121 1 96.44 3 ALA B C 1
ATOM 925 O O . ALA B 1 3 ? 6.414 8.953 -5.129 1 96.44 3 ALA B O 1
ATOM 926 N N . PRO B 1 4 ? 5.535 10.898 -4.445 1 98.25 4 PRO B N 1
ATOM 927 C CA . PRO B 1 4 ? 4.547 10.227 -3.592 1 98.25 4 PRO B CA 1
ATOM 928 C C . PRO B 1 4 ? 3.748 9.164 -4.34 1 98.25 4 PRO B C 1
ATOM 930 O O . PRO B 1 4 ? 3.568 8.055 -3.834 1 98.25 4 PRO B O 1
ATOM 933 N N . MET B 1 5 ? 3.35 9.477 -5.547 1 98.5 5 MET B N 1
ATOM 934 C CA . MET B 1 5 ? 2.539 8.523 -6.301 1 98.5 5 MET B CA 1
ATOM 935 C C . MET B 1 5 ? 3.363 7.305 -6.703 1 98.5 5 MET B C 1
ATOM 937 O O . MET B 1 5 ? 2.85 6.184 -6.742 1 98.5 5 MET B O 1
ATOM 941 N N . GLU B 1 6 ? 4.602 7.535 -7.066 1 97.81 6 GLU B N 1
ATOM 942 C CA . GLU B 1 6 ? 5.48 6.41 -7.367 1 97.81 6 GLU B CA 1
ATOM 943 C C . GLU B 1 6 ? 5.641 5.492 -6.156 1 97.81 6 GLU B C 1
ATOM 945 O O . GLU B 1 6 ? 5.594 4.27 -6.285 1 97.81 6 GLU B O 1
ATOM 950 N N . ARG B 1 7 ? 5.812 6.102 -5.004 1 97.69 7 ARG B N 1
ATOM 951 C CA . ARG B 1 7 ? 5.918 5.328 -3.771 1 97.69 7 ARG B CA 1
ATOM 952 C C . ARG B 1 7 ? 4.645 4.527 -3.52 1 97.69 7 ARG B C 1
ATOM 954 O O . ARG B 1 7 ? 4.711 3.342 -3.188 1 97.69 7 ARG B O 1
ATOM 961 N N . LEU B 1 8 ? 3.506 5.199 -3.67 1 98.5 8 LEU B N 1
ATOM 962 C CA . LEU B 1 8 ? 2.23 4.523 -3.463 1 98.5 8 LEU B CA 1
ATOM 963 C C . LEU B 1 8 ? 2.1 3.316 -4.383 1 98.5 8 LEU B C 1
ATOM 965 O O . LEU B 1 8 ? 1.743 2.225 -3.936 1 98.5 8 LEU B O 1
ATOM 969 N N . LYS B 1 9 ? 2.443 3.535 -5.605 1 98 9 LYS B N 1
ATOM 970 C CA . LYS B 1 9 ? 2.346 2.451 -6.578 1 98 9 LYS B CA 1
ATOM 971 C C . LYS B 1 9 ? 3.24 1.278 -6.188 1 98 9 LYS B C 1
ATOM 973 O O . LYS B 1 9 ? 2.793 0.13 -6.168 1 98 9 LYS B O 1
ATOM 978 N N . GLU B 1 10 ? 4.414 1.545 -5.812 1 96.88 10 GLU B N 1
ATOM 979 C CA . GLU B 1 10 ? 5.352 0.486 -5.445 1 96.88 10 GLU B CA 1
ATOM 980 C C . GLU B 1 10 ? 4.887 -0.251 -4.191 1 96.88 10 GLU B C 1
ATOM 982 O O . GLU B 1 10 ? 4.934 -1.481 -4.137 1 96.88 10 GLU B O 1
ATOM 987 N N . LYS B 1 11 ? 4.395 0.493 -3.25 1 97.94 11 LYS B N 1
ATOM 988 C CA . LYS B 1 11 ? 4.059 -0.094 -1.956 1 97.94 11 LYS B CA 1
ATOM 989 C C . LYS B 1 11 ? 2.785 -0.931 -2.047 1 97.94 11 LYS B C 1
ATOM 991 O O . LYS B 1 11 ? 2.654 -1.948 -1.364 1 97.94 11 LYS B O 1
ATOM 996 N N . VAL B 1 12 ? 1.872 -0.556 -2.939 1 97.75 12 VAL B N 1
ATOM 997 C CA . VAL B 1 12 ? 0.576 -1.228 -2.918 1 97.75 12 VAL B CA 1
ATOM 998 C C . VAL B 1 12 ? 0.507 -2.256 -4.043 1 97.75 12 VAL B C 1
ATOM 1000 O O . VAL B 1 12 ? -0.503 -2.945 -4.203 1 97.75 12 VAL B O 1
ATOM 1003 N N . THR B 1 13 ? 1.629 -2.361 -4.855 1 97.38 13 THR B N 1
ATOM 1004 C CA . THR B 1 13 ? 1.645 -3.371 -5.906 1 97.38 13 THR B CA 1
ATOM 1005 C C . THR B 1 13 ? 2.783 -4.363 -5.688 1 97.38 13 THR B C 1
ATOM 1007 O O . THR B 1 13 ? 2.633 -5.332 -4.941 1 97.38 13 THR B O 1
ATOM 1010 N N . LYS B 1 14 ? 4.008 -3.93 -5.938 1 95.31 14 LYS B N 1
ATOM 1011 C CA . LYS B 1 14 ? 5.168 -4.816 -5.945 1 95.31 14 LYS B CA 1
ATOM 1012 C C . LYS B 1 14 ? 5.48 -5.324 -4.543 1 95.31 14 LYS B C 1
ATOM 1014 O O . LYS B 1 14 ? 5.934 -6.461 -4.375 1 95.31 14 LYS B O 1
ATOM 1019 N N . GLU B 1 15 ? 5.176 -4.578 -3.604 1 97.38 15 GLU B N 1
ATOM 1020 C CA . GLU B 1 15 ? 5.613 -4.938 -2.258 1 97.38 15 GLU B CA 1
ATOM 1021 C C . GLU B 1 15 ? 4.57 -5.789 -1.544 1 97.38 15 GLU B C 1
ATOM 1023 O O . GLU B 1 15 ? 4.812 -6.285 -0.441 1 97.38 15 GLU B O 1
ATOM 1028 N N . VAL B 1 16 ? 3.436 -5.973 -2.166 1 98.38 16 VAL B N 1
ATOM 1029 C CA . VAL B 1 16 ? 2.422 -6.887 -1.651 1 98.38 16 VAL B CA 1
ATOM 1030 C C . VAL B 1 16 ? 1.931 -7.801 -2.773 1 98.38 16 VAL B C 1
ATOM 1032 O O . VAL B 1 16 ? 0.728 -8.031 -2.91 1 98.38 16 VAL B O 1
ATOM 1035 N N . LEU B 1 17 ? 2.842 -8.336 -3.492 1 98.25 17 LEU B N 1
ATOM 1036 C CA . LEU B 1 17 ? 2.617 -9.133 -4.695 1 98.25 17 LEU B CA 1
ATOM 1037 C C . LEU B 1 17 ? 1.736 -10.336 -4.387 1 98.25 17 LEU B C 1
ATOM 1039 O O . LEU B 1 17 ? 0.948 -10.766 -5.234 1 98.25 17 LEU B O 1
ATOM 1043 N N . TRP B 1 18 ? 1.828 -10.852 -3.199 1 98.62 18 TRP B N 1
ATOM 1044 C CA . TRP B 1 18 ? 1.042 -12.023 -2.811 1 98.62 18 TRP B CA 1
ATOM 1045 C C . TRP B 1 18 ? -0.444 -11.781 -3.059 1 98.62 18 TRP B C 1
ATOM 1047 O O . TRP B 1 18 ? -1.178 -12.711 -3.414 1 98.62 18 TRP B O 1
ATOM 1057 N N . LEU B 1 19 ? -0.928 -10.648 -2.836 1 98.88 19 LEU B N 1
ATOM 1058 C CA . LEU B 1 19 ? -2.33 -10.281 -2.982 1 98.88 19 LEU B CA 1
ATOM 1059 C C . LEU B 1 19 ? -2.793 -10.461 -4.426 1 98.88 19 LEU B C 1
ATOM 1061 O O . LEU B 1 19 ? -3.867 -11.016 -4.672 1 98.88 19 LEU B O 1
ATOM 1065 N N . TYR B 1 20 ? -1.974 -10.062 -5.305 1 98.75 20 TYR B N 1
ATOM 1066 C CA . TYR B 1 20 ? -2.295 -10.109 -6.727 1 98.75 20 TYR B CA 1
ATOM 1067 C C . TYR B 1 20 ? -2.207 -11.539 -7.258 1 98.75 20 TYR B C 1
ATOM 1069 O O . TYR B 1 20 ? -3.025 -11.953 -8.086 1 98.75 20 TYR B O 1
ATOM 1077 N N . ILE B 1 21 ? -1.226 -12.188 -6.758 1 98.69 21 ILE B N 1
ATOM 1078 C CA . ILE B 1 21 ? -1.087 -13.594 -7.125 1 98.69 21 ILE B CA 1
ATOM 1079 C C . ILE B 1 21 ? -2.316 -14.375 -6.664 1 98.69 21 ILE B C 1
ATOM 1081 O O . ILE B 1 21 ? -2.918 -15.117 -7.445 1 98.69 21 ILE B O 1
ATOM 1085 N N . LEU B 1 22 ? -2.746 -14.195 -5.445 1 98.88 22 LEU B N 1
ATOM 1086 C CA . LEU B 1 22 ? -3.898 -14.922 -4.922 1 98.88 22 LEU B CA 1
ATOM 1087 C C . LEU B 1 22 ? -5.172 -14.523 -5.656 1 98.88 22 LEU B C 1
ATOM 1089 O O . LEU B 1 22 ? -6.047 -15.359 -5.891 1 98.88 22 LEU B O 1
ATOM 1093 N N . SER B 1 23 ? -5.289 -13.266 -5.957 1 98.88 23 SER B N 1
ATOM 1094 C CA . SER B 1 23 ? -6.461 -12.805 -6.688 1 98.88 23 SER B CA 1
ATOM 1095 C C . SER B 1 23 ? -6.59 -13.516 -8.031 1 98.88 23 SER B C 1
ATOM 1097 O O . SER B 1 23 ? -7.688 -13.914 -8.43 1 98.88 23 SER B O 1
ATOM 1099 N N . LEU B 1 24 ? -5.52 -13.656 -8.727 1 98.81 24 LEU B N 1
ATOM 1100 C CA . LEU B 1 24 ? -5.535 -14.32 -10.031 1 98.81 24 LEU B CA 1
ATOM 1101 C C . LEU B 1 24 ? -5.793 -15.812 -9.875 1 98.81 24 LEU B C 1
ATOM 1103 O O . LEU B 1 24 ? -6.523 -16.406 -10.68 1 98.81 24 LEU B O 1
ATOM 1107 N N . LEU B 1 25 ? -5.25 -16.406 -8.836 1 98.81 25 LEU B N 1
ATOM 1108 C CA . LEU B 1 25 ? -5.402 -17.844 -8.625 1 98.81 25 LEU B CA 1
ATOM 1109 C C . LEU B 1 25 ? -6.82 -18.188 -8.172 1 98.81 25 LEU B C 1
ATOM 1111 O O . LEU B 1 25 ? -7.23 -19.344 -8.219 1 98.81 25 LEU B O 1
ATOM 1115 N N . LYS B 1 26 ? -7.504 -17.25 -7.676 1 98.69 26 LYS B N 1
ATOM 1116 C CA . LYS B 1 26 ? -8.914 -17.438 -7.367 1 98.69 26 LYS B CA 1
ATOM 1117 C C . LYS B 1 26 ? -9.719 -17.75 -8.625 1 98.69 26 LYS B C 1
ATOM 1119 O O . LYS B 1 26 ? -10.742 -18.438 -8.562 1 98.69 26 LYS B O 1
ATOM 1124 N N . GLU B 1 27 ? -9.266 -17.266 -9.742 1 98.31 27 GLU B N 1
ATOM 1125 C CA . GLU B 1 27 ? -9.93 -17.5 -11.016 1 98.31 27 GLU B CA 1
ATOM 1126 C C . GLU B 1 27 ? -9.711 -18.938 -11.492 1 98.31 27 GLU B C 1
ATOM 1128 O O . GLU B 1 27 ? -10.648 -19.594 -11.953 1 98.31 27 GLU B O 1
ATOM 1133 N N . ARG B 1 28 ? -8.508 -19.375 -11.523 1 98.19 28 ARG B N 1
ATOM 1134 C CA . ARG B 1 28 ? -8.078 -20.703 -11.953 1 98.19 28 ARG B CA 1
ATOM 1135 C C . ARG B 1 28 ? -6.617 -20.953 -11.602 1 98.19 28 ARG B C 1
ATOM 1137 O O . ARG B 1 28 ? -5.875 -20.016 -11.32 1 98.19 28 ARG B O 1
ATOM 1144 N N . PRO B 1 29 ? -6.184 -22.188 -11.633 1 98.5 29 PRO B N 1
ATOM 1145 C CA . PRO B 1 29 ? -4.758 -22.469 -11.461 1 98.5 29 PRO B CA 1
ATOM 1146 C C . PRO B 1 29 ? -3.895 -21.844 -12.555 1 98.5 29 PRO B C 1
ATOM 1148 O O . PRO B 1 29 ? -4.309 -21.781 -13.711 1 98.5 29 PRO B O 1
ATOM 1151 N N . MET B 1 30 ? -2.711 -21.391 -12.203 1 98.12 30 MET B N 1
ATOM 1152 C CA . MET B 1 30 ? -1.782 -20.781 -13.148 1 98.12 30 MET B CA 1
ATOM 1153 C C . MET B 1 30 ? -0.338 -21.094 -12.781 1 98.12 30 MET B C 1
ATOM 1155 O O . MET B 1 30 ? -0.039 -21.375 -11.617 1 98.12 30 MET B O 1
ATOM 1159 N N . TYR B 1 31 ? 0.545 -21.078 -13.766 1 96.62 31 TYR B N 1
ATOM 1160 C CA . TYR B 1 31 ? 1.973 -21.203 -13.492 1 96.62 31 TYR B CA 1
ATOM 1161 C C . TYR B 1 31 ? 2.633 -19.828 -13.438 1 96.62 31 TYR B C 1
ATOM 1163 O O . TYR B 1 31 ? 1.996 -18.812 -13.734 1 96.62 31 TYR B O 1
ATOM 1171 N N . ALA B 1 32 ? 3.916 -19.734 -13.023 1 96.25 32 ALA B N 1
ATOM 1172 C CA . ALA B 1 32 ? 4.59 -18.5 -12.641 1 96.25 32 ALA B CA 1
ATOM 1173 C C . ALA B 1 32 ? 4.613 -17.5 -13.797 1 96.25 32 ALA B C 1
ATOM 1175 O O . ALA B 1 32 ? 4.289 -16.328 -13.617 1 96.25 32 ALA B O 1
ATOM 1176 N N . TYR B 1 33 ? 4.891 -17.969 -14.922 1 94.81 33 TYR B N 1
ATOM 1177 C CA . TYR B 1 33 ? 4.965 -17.078 -16.078 1 94.81 33 TYR B CA 1
ATOM 1178 C C . TYR B 1 33 ? 3.592 -16.516 -16.422 1 94.81 33 TYR B C 1
ATOM 1180 O O . TYR B 1 33 ? 3.465 -15.344 -16.781 1 94.81 33 TYR B O 1
ATOM 1188 N N . GLU B 1 34 ? 2.699 -17.344 -16.453 1 96.25 34 GLU B N 1
ATOM 1189 C CA . GLU B 1 34 ? 1.329 -16.906 -16.703 1 96.25 34 GLU B CA 1
ATOM 1190 C C . GLU B 1 34 ? 0.876 -15.867 -15.695 1 96.25 34 GLU B C 1
ATOM 1192 O O . GLU B 1 34 ? 0.244 -14.875 -16.062 1 96.25 34 GLU B O 1
ATOM 1197 N N . LEU B 1 35 ? 1.208 -16.047 -14.469 1 98 35 LEU B N 1
ATOM 1198 C CA . LEU B 1 35 ? 0.871 -15.086 -13.422 1 98 35 LEU B CA 1
ATOM 1199 C C . LEU B 1 35 ? 1.505 -13.727 -13.695 1 98 35 LEU B C 1
ATOM 1201 O O . LEU B 1 35 ? 0.843 -12.695 -13.578 1 98 35 LEU B O 1
ATOM 1205 N N . LYS B 1 36 ? 2.766 -13.75 -14.055 1 97.38 36 LYS B N 1
ATOM 1206 C CA . LYS B 1 36 ? 3.465 -12.5 -14.352 1 97.38 36 LYS B CA 1
ATOM 1207 C C . LYS B 1 36 ? 2.783 -11.75 -15.492 1 97.38 36 LYS B C 1
ATOM 1209 O O . LYS B 1 36 ? 2.547 -10.547 -15.391 1 97.38 36 LYS B O 1
ATOM 1214 N N . SER B 1 37 ? 2.434 -12.516 -16.547 1 97.5 37 SER B N 1
ATOM 1215 C CA . SER B 1 37 ? 1.772 -11.93 -17.703 1 97.5 37 SER B CA 1
ATOM 1216 C C . SER B 1 37 ? 0.405 -11.367 -17.328 1 97.5 37 SER B C 1
ATOM 1218 O O . SER B 1 37 ? 0.057 -10.258 -17.734 1 97.5 37 SER B O 1
ATOM 1220 N N . ARG B 1 38 ? -0.344 -12.078 -16.578 1 97.94 38 ARG B N 1
ATOM 1221 C CA . ARG B 1 38 ? -1.688 -11.656 -16.203 1 97.94 38 ARG B CA 1
ATOM 1222 C C . ARG B 1 38 ? -1.643 -10.461 -15.258 1 97.94 38 ARG B C 1
ATOM 1224 O O . ARG B 1 38 ? -2.529 -9.602 -15.289 1 97.94 38 ARG B O 1
ATOM 1231 N N . ILE B 1 39 ? -0.679 -10.375 -14.383 1 98.25 39 ILE B N 1
ATOM 1232 C CA . ILE B 1 39 ? -0.516 -9.227 -13.492 1 98.25 39 ILE B CA 1
ATOM 1233 C C . ILE B 1 39 ? -0.296 -7.965 -14.328 1 98.25 39 ILE B C 1
ATOM 1235 O O . ILE B 1 39 ? -0.91 -6.926 -14.062 1 98.25 39 ILE B O 1
ATOM 1239 N N . ARG B 1 40 ? 0.548 -8.055 -15.305 1 97.88 40 ARG B N 1
ATOM 1240 C CA . ARG B 1 40 ? 0.779 -6.93 -16.203 1 97.88 40 ARG B CA 1
ATOM 1241 C C . ARG B 1 40 ? -0.51 -6.52 -16.906 1 97.88 40 ARG B C 1
ATOM 1243 O O . ARG B 1 40 ? -0.841 -5.332 -16.953 1 97.88 40 ARG B O 1
ATOM 1250 N N . GLU B 1 41 ? -1.248 -7.461 -17.406 1 98.19 41 GLU B N 1
ATOM 1251 C CA . GLU B 1 41 ? -2.457 -7.211 -18.188 1 98.19 41 GLU B CA 1
ATOM 1252 C C . GLU B 1 41 ? -3.562 -6.621 -17.312 1 98.19 41 GLU B C 1
ATOM 1254 O O . GLU B 1 41 ? -4.203 -5.637 -17.688 1 98.19 41 GLU B O 1
ATOM 1259 N N . LYS B 1 42 ? -3.76 -7.184 -16.172 1 98 42 LYS B N 1
ATOM 1260 C CA . LYS B 1 42 ? -4.922 -6.855 -15.344 1 98 42 LYS B CA 1
ATOM 1261 C C . LYS B 1 42 ? -4.617 -5.684 -14.414 1 98 42 LYS B C 1
ATOM 1263 O O . LYS B 1 42 ? -5.492 -4.855 -14.148 1 98 42 LYS B O 1
ATOM 1268 N N . PHE B 1 43 ? -3.404 -5.617 -13.922 1 98.25 43 PHE B N 1
ATOM 1269 C CA . PHE B 1 43 ? -3.133 -4.656 -12.859 1 98.25 43 PHE B CA 1
ATOM 1270 C C . PHE B 1 43 ? -2.152 -3.588 -13.328 1 98.25 43 PHE B C 1
ATOM 1272 O O . PHE B 1 43 ? -1.933 -2.592 -12.641 1 98.25 43 PHE B O 1
ATOM 1279 N N . GLY B 1 44 ? -1.457 -3.771 -14.477 1 97.5 44 GLY B N 1
ATOM 1280 C CA . GLY B 1 44 ? -0.705 -2.705 -15.125 1 97.5 44 GLY B CA 1
ATOM 1281 C C . GLY B 1 44 ? 0.719 -2.588 -14.609 1 97.5 44 GLY B C 1
ATOM 1282 O O . GLY B 1 44 ? 1.36 -1.549 -14.781 1 97.5 44 GLY B O 1
ATOM 1283 N N . PHE B 1 45 ? 1.222 -3.602 -13.883 1 97.75 45 PHE B N 1
ATOM 1284 C CA . PHE B 1 45 ? 2.617 -3.594 -13.461 1 97.75 45 PHE B CA 1
ATOM 1285 C C . PHE B 1 45 ? 3.25 -4.965 -13.648 1 97.75 45 PHE B C 1
ATOM 1287 O O . PHE B 1 45 ? 2.545 -5.969 -13.789 1 97.75 45 PHE B O 1
ATOM 1294 N N . GLU B 1 46 ? 4.625 -4.941 -13.586 1 96.19 46 GLU B N 1
ATOM 1295 C CA . GLU B 1 46 ? 5.371 -6.176 -13.805 1 96.19 46 GLU B CA 1
ATOM 1296 C C . GLU B 1 46 ? 6.285 -6.488 -12.625 1 96.19 46 GLU B C 1
ATOM 1298 O O . GLU B 1 46 ? 7.238 -5.754 -12.359 1 96.19 46 GLU B O 1
ATOM 1303 N N . PRO B 1 47 ? 5.914 -7.555 -11.961 1 95.25 47 PRO B N 1
ATOM 1304 C CA . PRO B 1 47 ? 6.867 -7.934 -10.914 1 95.25 47 PRO B CA 1
ATOM 1305 C C . PRO B 1 47 ? 8.156 -8.531 -11.477 1 95.25 47 PRO B C 1
ATOM 1307 O O . PRO B 1 47 ? 8.148 -9.086 -12.578 1 95.25 47 PRO B O 1
ATOM 1310 N N . ALA B 1 48 ? 9.227 -8.367 -10.711 1 91.94 48 ALA B N 1
ATOM 1311 C CA . ALA B 1 48 ? 10.461 -9.055 -11.07 1 91.94 48 ALA B CA 1
ATOM 1312 C C . ALA B 1 48 ? 10.281 -10.57 -11.039 1 91.94 48 ALA B C 1
ATOM 1314 O O . ALA B 1 48 ? 9.602 -11.102 -10.156 1 91.94 48 ALA B O 1
ATOM 1315 N N . THR B 1 49 ? 10.914 -11.234 -11.984 1 89.38 49 THR B N 1
ATOM 1316 C CA . THR B 1 49 ? 10.766 -12.68 -12.109 1 89.38 49 THR B CA 1
ATOM 1317 C C . THR B 1 49 ? 11.227 -13.383 -10.828 1 89.38 49 THR B C 1
ATOM 1319 O O . THR B 1 49 ? 10.477 -14.172 -10.25 1 89.38 49 THR B O 1
ATOM 1322 N N . VAL B 1 50 ? 12.281 -13.109 -10.328 1 90.94 50 VAL B N 1
ATOM 1323 C CA . VAL B 1 50 ? 12.859 -13.758 -9.156 1 90.94 50 VAL B CA 1
ATOM 1324 C C . VAL B 1 50 ? 11.945 -13.539 -7.949 1 90.94 50 VAL B C 1
ATOM 1326 O O . VAL B 1 50 ? 11.617 -14.492 -7.23 1 90.94 50 VAL B O 1
ATOM 1329 N N . SER B 1 51 ? 11.445 -12.328 -7.805 1 91.5 51 SER B N 1
ATOM 1330 C CA . SER B 1 51 ? 10.57 -12 -6.688 1 91.5 51 SER B CA 1
ATOM 1331 C C . SER B 1 51 ? 9.273 -12.797 -6.754 1 91.5 51 SER B C 1
ATOM 1333 O O . SER B 1 51 ? 8.727 -13.188 -5.719 1 91.5 51 SER B O 1
ATOM 1335 N N . SER B 1 52 ? 8.828 -13.031 -7.953 1 94.81 52 SER B N 1
ATOM 1336 C CA . SER B 1 52 ? 7.582 -13.781 -8.117 1 94.81 52 SER B CA 1
ATOM 1337 C C . SER B 1 52 ? 7.73 -15.219 -7.629 1 94.81 52 SER B C 1
ATOM 1339 O O . SER B 1 52 ? 6.848 -15.734 -6.941 1 94.81 52 SER B O 1
ATOM 1341 N N . TYR B 1 53 ? 8.891 -15.773 -7.93 1 95.38 53 TYR B N 1
ATOM 1342 C CA . TYR B 1 53 ? 9.133 -17.141 -7.496 1 95.38 53 TYR B CA 1
ATOM 1343 C C . TYR B 1 53 ? 9.289 -17.219 -5.98 1 95.38 53 TYR B C 1
ATOM 1345 O O . TYR B 1 53 ? 8.828 -18.172 -5.352 1 95.38 53 TYR B O 1
ATOM 1353 N N . VAL B 1 54 ? 9.914 -16.328 -5.5 1 96.81 54 VAL B N 1
ATOM 1354 C CA . VAL B 1 54 ? 10.133 -16.281 -4.059 1 96.81 54 VAL B CA 1
ATOM 1355 C C . VAL B 1 54 ? 8.789 -16.172 -3.336 1 96.81 54 VAL B C 1
ATOM 1357 O O . VAL B 1 54 ? 8.539 -16.891 -2.369 1 96.81 54 VAL B O 1
ATOM 1360 N N . VAL B 1 55 ? 7.949 -15.273 -3.836 1 98.06 55 VAL B N 1
ATOM 1361 C CA . VAL B 1 55 ? 6.645 -15.078 -3.215 1 98.06 55 VAL B CA 1
ATOM 1362 C C . VAL B 1 55 ? 5.809 -16.344 -3.355 1 98.06 55 VAL B C 1
ATOM 1364 O O . VAL B 1 55 ? 5.168 -16.781 -2.398 1 98.06 55 VAL B O 1
ATOM 1367 N N . LEU B 1 56 ? 5.871 -16.953 -4.527 1 98.12 56 LEU B N 1
ATOM 1368 C CA . LEU B 1 56 ? 5.129 -18.188 -4.75 1 98.12 56 LEU B CA 1
ATOM 1369 C C . LEU B 1 56 ? 5.621 -19.297 -3.822 1 98.12 56 LEU B C 1
ATOM 1371 O O . LEU B 1 56 ? 4.816 -20.047 -3.262 1 98.12 56 LEU B O 1
ATOM 1375 N N . TYR B 1 57 ? 6.883 -19.375 -3.713 1 97.81 57 TYR B N 1
ATOM 1376 C CA . TYR B 1 57 ? 7.477 -20.375 -2.826 1 97.81 57 TYR B CA 1
ATOM 1377 C C . TYR B 1 57 ? 6.988 -20.188 -1.394 1 97.81 57 TYR B C 1
ATOM 1379 O O . TYR B 1 57 ? 6.57 -21.141 -0.744 1 97.81 57 TYR B O 1
ATOM 1387 N N . LYS B 1 58 ? 7.035 -19 -0.904 1 98.25 58 LYS B N 1
ATOM 1388 C CA . LYS B 1 58 ? 6.617 -18.719 0.464 1 98.25 58 LYS B CA 1
ATOM 1389 C C . LYS B 1 58 ? 5.129 -19 0.658 1 98.25 58 LYS B C 1
ATOM 1391 O O . LYS B 1 58 ? 4.727 -19.547 1.689 1 98.25 58 LYS B O 1
ATOM 1396 N N . LEU B 1 59 ? 4.312 -18.641 -0.346 1 98.69 59 LEU B N 1
ATOM 1397 C CA . LEU B 1 59 ? 2.879 -18.906 -0.288 1 98.69 59 LEU B CA 1
ATOM 1398 C C . LEU B 1 59 ? 2.604 -20.406 -0.206 1 98.69 59 LEU B C 1
ATOM 1400 O O . LEU B 1 59 ? 1.707 -20.828 0.521 1 98.69 59 LEU B O 1
ATOM 1404 N N . GLU B 1 60 ? 3.373 -21.125 -0.957 1 98.81 60 GLU B N 1
ATOM 1405 C CA . GLU B 1 60 ? 3.211 -22.578 -0.939 1 98.81 60 GLU B CA 1
ATOM 1406 C C . GLU B 1 60 ? 3.682 -23.172 0.387 1 98.81 60 GLU B C 1
ATOM 1408 O O . GLU B 1 60 ? 2.975 -23.969 0.999 1 98.81 60 GLU B O 1
ATOM 1413 N N . LYS B 1 61 ? 4.848 -22.766 0.799 1 98.5 61 LYS B N 1
ATOM 1414 C CA . LYS B 1 61 ? 5.43 -23.25 2.047 1 98.5 61 LYS B CA 1
ATOM 1415 C C . LYS B 1 61 ? 4.492 -23 3.225 1 98.5 61 LYS B C 1
ATOM 1417 O O . LYS B 1 61 ? 4.344 -23.844 4.102 1 98.5 61 LYS B O 1
ATOM 1422 N N . ASP B 1 62 ? 3.787 -21.859 3.162 1 98.5 62 ASP B N 1
ATOM 1423 C CA . ASP B 1 62 ? 2.934 -21.453 4.273 1 98.5 62 ASP B CA 1
ATOM 1424 C C . ASP B 1 62 ? 1.508 -21.969 4.086 1 98.5 62 ASP B C 1
ATOM 1426 O O . ASP B 1 62 ? 0.641 -21.719 4.93 1 98.5 62 ASP B O 1
ATOM 1430 N N . GLY B 1 63 ? 1.195 -22.609 2.971 1 98.75 63 GLY B N 1
ATOM 1431 C CA . GLY B 1 63 ? -0.048 -23.344 2.783 1 98.75 63 GLY B CA 1
ATOM 1432 C C . GLY B 1 63 ? -1.142 -22.5 2.145 1 98.75 63 GLY B C 1
ATOM 1433 O O . GLY B 1 63 ? -2.312 -22.891 2.156 1 98.75 63 GLY B O 1
ATOM 1434 N N . TYR B 1 64 ? -0.806 -21.344 1.592 1 98.94 64 TYR B N 1
ATOM 1435 C CA . TYR B 1 64 ? -1.808 -20.469 0.982 1 98.94 64 TYR B CA 1
ATOM 1436 C C . TYR B 1 64 ? -2.127 -20.922 -0.438 1 98.94 64 TYR B C 1
ATOM 1438 O O . TYR B 1 64 ? -3.186 -20.594 -0.978 1 98.94 64 TYR B O 1
ATOM 1446 N N . VAL B 1 65 ? -1.165 -21.594 -1.086 1 98.88 65 VAL B N 1
ATOM 1447 C CA . VAL B 1 65 ? -1.36 -22.234 -2.381 1 98.88 65 VAL B CA 1
ATOM 1448 C C . VAL B 1 65 ? -0.76 -23.641 -2.357 1 98.88 65 VAL B C 1
ATOM 1450 O O . VAL B 1 65 ? 0.042 -23.969 -1.479 1 98.88 65 VAL B O 1
ATOM 1453 N N . THR B 1 66 ? -1.227 -24.484 -3.215 1 98.88 66 THR B N 1
ATOM 1454 C CA . THR B 1 66 ? -0.598 -25.75 -3.529 1 98.88 66 THR B CA 1
ATOM 1455 C C . THR B 1 66 ? -0.162 -25.797 -4.992 1 98.88 66 THR B C 1
ATOM 1457 O O . THR B 1 66 ? -0.433 -24.875 -5.754 1 98.88 66 THR B O 1
ATOM 1460 N N . SER B 1 67 ? 0.667 -26.766 -5.34 1 98.12 67 SER B N 1
ATOM 1461 C CA . SER B 1 67 ? 1.112 -26.828 -6.73 1 98.12 67 SER B CA 1
ATOM 1462 C C . SER B 1 67 ? 1.157 -28.266 -7.234 1 98.12 67 SER B C 1
ATOM 1464 O O . SER B 1 67 ? 1.211 -29.203 -6.438 1 98.12 67 SER B O 1
ATOM 1466 N N . LYS B 1 68 ? 1.001 -28.453 -8.516 1 96.38 68 LYS B N 1
ATOM 1467 C CA . LYS B 1 68 ? 1.141 -29.719 -9.219 1 96.38 68 LYS B CA 1
ATOM 1468 C C . LYS B 1 68 ? 1.877 -29.531 -10.547 1 96.38 68 LYS B C 1
ATOM 1470 O O . LYS B 1 68 ? 1.657 -28.547 -11.25 1 96.38 68 LYS B O 1
ATOM 1475 N N . TRP B 1 69 ? 2.68 -30.531 -10.773 1 95.06 69 TRP B N 1
ATOM 1476 C CA . TRP B 1 69 ? 3.369 -30.5 -12.062 1 95.06 69 TRP B CA 1
ATOM 1477 C C . TRP B 1 69 ? 2.475 -31.062 -13.164 1 95.06 69 TRP B C 1
ATOM 1479 O O . TRP B 1 69 ? 1.795 -32.062 -12.969 1 95.06 69 TRP B O 1
ATOM 1489 N N . GLN B 1 70 ? 2.361 -30.297 -14.188 1 89.94 70 GLN B N 1
ATOM 1490 C CA . GLN B 1 70 ? 1.624 -30.781 -15.352 1 89.94 70 GLN B CA 1
ATOM 1491 C C . GLN B 1 70 ? 2.555 -31.016 -16.531 1 89.94 70 GLN B C 1
ATOM 1493 O O . GLN B 1 70 ? 3.301 -30.109 -16.922 1 89.94 70 GLN B O 1
ATOM 1498 N N . GLU B 1 71 ? 2.535 -32.281 -16.969 1 84 71 GLU B N 1
ATOM 1499 C CA . GLU B 1 71 ? 3.408 -32.656 -18.062 1 84 71 GLU B CA 1
ATOM 1500 C C . GLU B 1 71 ? 2.875 -32.156 -19.406 1 84 71 GLU B C 1
ATOM 1502 O O . GLU B 1 71 ? 1.662 -32.125 -19.625 1 84 71 GLU B O 1
ATOM 1507 N N . SER B 1 72 ? 3.717 -31.484 -20.062 1 77.25 72 SER B N 1
ATOM 1508 C CA . SER B 1 72 ? 3.324 -31.078 -21.406 1 77.25 72 SER B CA 1
ATOM 1509 C C . SER B 1 72 ? 3.275 -32.281 -22.344 1 77.25 72 SER B C 1
ATOM 1511 O O . SER B 1 72 ? 4.125 -33.156 -22.281 1 77.25 72 SER B O 1
ATOM 1513 N N . GLU B 1 73 ? 2.072 -32.438 -23 1 69.19 73 GLU B N 1
ATOM 1514 C CA . GLU B 1 73 ? 1.967 -33.531 -23.984 1 69.19 73 GLU B CA 1
ATOM 1515 C C . GLU B 1 73 ? 2.809 -33.219 -25.219 1 69.19 73 GLU B C 1
ATOM 1517 O O . GLU B 1 73 ? 3.094 -34.125 -26.016 1 69.19 73 GLU B O 1
ATOM 1522 N N . THR B 1 74 ? 3.088 -32.062 -25.453 1 70.5 74 THR B N 1
ATOM 1523 C CA . THR B 1 74 ? 3.637 -31.719 -26.75 1 70.5 74 THR B CA 1
ATOM 1524 C C . THR B 1 74 ? 5.137 -31.453 -26.656 1 70.5 74 THR B C 1
ATOM 1526 O O . THR B 1 74 ? 5.699 -30.719 -27.469 1 70.5 74 THR B O 1
ATOM 1529 N N . GLY B 1 75 ? 5.773 -32.125 -25.719 1 72.62 75 GLY B N 1
ATOM 1530 C CA . GLY B 1 75 ? 7.211 -31.922 -25.672 1 72.62 75 GLY B CA 1
ATOM 1531 C C . GLY B 1 75 ? 7.598 -30.641 -24.938 1 72.62 75 GLY B C 1
ATOM 1532 O O . GLY B 1 75 ? 8.781 -30.297 -24.875 1 72.62 75 GLY B O 1
ATOM 1533 N N . LYS B 1 76 ? 6.574 -29.984 -24.641 1 70.62 76 LYS B N 1
ATOM 1534 C CA . LYS B 1 76 ? 6.871 -28.781 -23.875 1 70.62 76 LYS B CA 1
ATOM 1535 C C . LYS B 1 76 ? 7.27 -29.109 -22.453 1 70.62 76 LYS B C 1
ATOM 1537 O O . LYS B 1 76 ? 6.922 -30.188 -21.938 1 70.62 76 LYS B O 1
ATOM 1542 N N . PRO B 1 77 ? 8.133 -28.266 -21.953 1 77.5 77 PRO B N 1
ATOM 1543 C CA . PRO B 1 77 ? 8.547 -28.516 -20.578 1 77.5 77 PRO B CA 1
ATOM 1544 C C . PRO B 1 77 ? 7.371 -28.578 -19.609 1 77.5 77 PRO B C 1
ATOM 1546 O O . PRO B 1 77 ? 6.344 -27.938 -19.828 1 77.5 77 PRO B O 1
ATOM 1549 N N . SER B 1 78 ? 7.531 -29.453 -18.719 1 87.94 78 SER B N 1
ATOM 1550 C CA . SER B 1 78 ? 6.559 -29.547 -17.641 1 87.94 78 SER B CA 1
ATOM 1551 C C . SER B 1 78 ? 6.438 -28.219 -16.875 1 87.94 78 SER B C 1
ATOM 1553 O O . SER B 1 78 ? 7.414 -27.484 -16.766 1 87.94 78 SER B O 1
ATOM 1555 N N . ARG B 1 79 ? 5.223 -27.781 -16.609 1 91.75 79 ARG B N 1
ATOM 1556 C CA . ARG B 1 79 ? 4.984 -26.578 -15.836 1 91.75 79 ARG B CA 1
ATOM 1557 C C . ARG B 1 79 ? 4.359 -26.906 -14.484 1 91.75 79 ARG B C 1
ATOM 1559 O O . ARG B 1 79 ? 3.541 -27.812 -14.375 1 91.75 79 ARG B O 1
ATOM 1566 N N . LYS B 1 80 ? 4.82 -26.141 -13.555 1 95.44 80 LYS B N 1
ATOM 1567 C CA . LYS B 1 80 ? 4.238 -26.234 -12.219 1 95.44 80 LYS B CA 1
ATOM 1568 C C . LYS B 1 80 ? 3.061 -25.266 -12.07 1 95.44 80 LYS B C 1
ATOM 1570 O O . LYS B 1 80 ? 3.236 -24.047 -12.109 1 95.44 80 LYS B O 1
ATOM 1575 N N . TYR B 1 81 ? 1.842 -25.859 -11.859 1 97.75 81 TYR B N 1
ATOM 1576 C CA . TYR B 1 81 ? 0.64 -25.047 -11.68 1 97.75 81 TYR B CA 1
ATOM 1577 C C . TYR B 1 81 ? 0.336 -24.844 -10.203 1 97.75 81 TYR B C 1
ATOM 1579 O O . TYR B 1 81 ? 0.392 -25.781 -9.414 1 97.75 81 TYR B O 1
ATOM 1587 N N . TYR B 1 82 ? 0.001 -23.609 -9.898 1 98.62 82 TYR B N 1
ATOM 1588 C CA . TYR B 1 82 ? -0.372 -23.25 -8.539 1 98.62 82 TYR B CA 1
ATOM 1589 C C . TYR B 1 82 ? -1.883 -23.094 -8.406 1 98.62 82 TYR B C 1
ATOM 1591 O O . TYR B 1 82 ? -2.541 -22.578 -9.312 1 98.62 82 TYR B O 1
ATOM 1599 N N . GLU B 1 83 ? -2.348 -23.531 -7.234 1 98.81 83 GLU B N 1
ATOM 1600 C CA . GLU B 1 83 ? -3.777 -23.484 -6.938 1 98.81 83 GLU B CA 1
ATOM 1601 C C . GLU B 1 83 ? -4.035 -22.844 -5.574 1 98.81 83 GLU B C 1
ATOM 1603 O O . GLU B 1 83 ? -3.305 -23.109 -4.613 1 98.81 83 GLU B O 1
ATOM 1608 N N . LEU B 1 84 ? -5.094 -22.094 -5.535 1 98.88 84 LEU B N 1
ATOM 1609 C CA . LEU B 1 84 ? -5.488 -21.438 -4.301 1 98.88 84 LEU B CA 1
ATOM 1610 C C . LEU B 1 84 ? -6.098 -22.422 -3.314 1 98.88 84 LEU B C 1
ATOM 1612 O O . LEU B 1 84 ? -6.93 -23.25 -3.693 1 98.88 84 LEU B O 1
ATOM 1616 N N . THR B 1 85 ? -5.625 -22.391 -2.078 1 98.94 85 THR B N 1
ATOM 1617 C CA . THR B 1 85 ? -6.227 -23.203 -1.024 1 98.94 85 THR B CA 1
ATOM 1618 C C . THR B 1 85 ? -7.305 -22.406 -0.288 1 98.94 85 THR B C 1
ATOM 1620 O O . THR B 1 85 ? -7.484 -21.219 -0.532 1 98.94 85 THR B O 1
ATOM 1623 N N . GLU B 1 86 ? -8.031 -23.094 0.659 1 98.88 86 GLU B N 1
ATOM 1624 C CA . GLU B 1 86 ? -8.992 -22.406 1.503 1 98.88 86 GLU B CA 1
ATOM 1625 C C . GLU B 1 86 ? -8.305 -21.375 2.395 1 98.88 86 GLU B C 1
ATOM 1627 O O . GLU B 1 86 ? -8.828 -20.266 2.604 1 98.88 86 GLU B O 1
ATOM 1632 N N . LYS B 1 87 ? -7.156 -21.703 2.877 1 98.88 87 LYS B N 1
ATOM 1633 C CA . LYS B 1 87 ? -6.359 -20.781 3.68 1 98.88 87 LYS B CA 1
ATOM 1634 C C . LYS B 1 87 ? -5.969 -19.547 2.869 1 98.88 87 LYS B C 1
ATOM 1636 O O . LYS B 1 87 ? -6.02 -18.422 3.375 1 98.88 87 LYS B O 1
ATOM 1641 N N . GLY B 1 88 ? -5.605 -19.766 1.601 1 98.88 88 GLY B N 1
ATOM 1642 C CA . GLY B 1 88 ? -5.27 -18.656 0.707 1 98.88 88 GLY B CA 1
ATOM 1643 C C . GLY B 1 88 ? -6.453 -17.766 0.394 1 98.88 88 GLY B C 1
ATOM 1644 O O . GLY B 1 88 ? -6.309 -16.547 0.304 1 98.88 88 GLY B O 1
ATOM 1645 N N . ARG B 1 89 ? -7.586 -18.406 0.268 1 98.88 89 ARG B N 1
ATOM 1646 C CA . ARG B 1 89 ? -8.805 -17.656 0.011 1 98.88 89 ARG B CA 1
ATOM 1647 C C . ARG B 1 89 ? -9.141 -16.734 1.181 1 98.88 89 ARG B C 1
ATOM 1649 O O . ARG B 1 89 ? -9.5 -15.57 0.98 1 98.88 89 ARG B O 1
ATOM 1656 N N . LYS B 1 90 ? -9.008 -17.234 2.318 1 98.88 90 LYS B N 1
ATOM 1657 C CA . LYS B 1 90 ? -9.289 -16.453 3.518 1 98.88 90 LYS B CA 1
ATOM 1658 C C . LYS B 1 90 ? -8.305 -15.289 3.652 1 98.88 90 LYS B C 1
ATOM 1660 O O . LYS B 1 90 ? -8.695 -14.18 4.008 1 98.88 90 LYS B O 1
ATOM 1665 N N . LEU B 1 91 ? -7.043 -15.547 3.344 1 98.88 91 LEU B N 1
ATOM 1666 C CA . LEU B 1 91 ? -6.031 -14.492 3.395 1 98.88 91 LEU B CA 1
ATOM 1667 C C . LEU B 1 91 ? -6.355 -13.383 2.4 1 98.88 91 LEU B C 1
ATOM 1669 O O . LEU B 1 91 ? -6.262 -12.203 2.734 1 98.88 91 LEU B O 1
ATOM 1673 N N . LEU B 1 92 ? -6.688 -13.797 1.198 1 98.88 92 LEU B N 1
ATOM 1674 C CA . LEU B 1 92 ? -7.055 -12.828 0.172 1 98.88 92 LEU B CA 1
ATOM 1675 C C . LEU B 1 92 ? -8.211 -11.953 0.637 1 98.88 92 LEU B C 1
ATOM 1677 O O . LEU B 1 92 ? -8.172 -10.727 0.502 1 98.88 92 LEU B O 1
ATOM 1681 N N . GLU B 1 93 ? -9.219 -12.609 1.184 1 98.81 93 GLU B N 1
ATOM 1682 C CA . GLU B 1 93 ? -10.398 -11.883 1.657 1 98.81 93 GLU B CA 1
ATOM 1683 C C . GLU B 1 93 ? -10.031 -10.914 2.773 1 98.81 93 GLU B C 1
ATOM 1685 O O . GLU B 1 93 ? -10.516 -9.773 2.795 1 98.81 93 GLU B O 1
ATOM 1690 N N . GLU B 1 94 ? -9.211 -11.336 3.635 1 98.88 94 GLU B N 1
ATOM 1691 C CA . GLU B 1 94 ? -8.75 -10.461 4.707 1 98.88 94 GLU B CA 1
ATOM 1692 C C . GLU B 1 94 ? -8.016 -9.242 4.148 1 98.88 94 GLU B C 1
ATOM 1694 O O . GLU B 1 94 ? -8.227 -8.117 4.613 1 98.88 94 GLU B O 1
ATOM 1699 N N . GLY B 1 95 ? -7.152 -9.484 3.188 1 98.88 95 GLY B N 1
ATOM 1700 C CA . GLY B 1 95 ? -6.418 -8.391 2.57 1 98.88 95 GLY B CA 1
ATOM 1701 C C . GLY B 1 95 ? -7.316 -7.395 1.865 1 98.88 95 GLY B C 1
ATOM 1702 O O . GLY B 1 95 ? -7.176 -6.184 2.057 1 98.88 95 GLY B O 1
ATOM 1703 N N . ILE B 1 96 ? -8.234 -7.926 1.095 1 98.81 96 ILE B N 1
ATOM 1704 C CA . ILE B 1 96 ? -9.172 -7.082 0.355 1 98.81 96 ILE B CA 1
ATOM 1705 C C . ILE B 1 96 ? -10.016 -6.27 1.331 1 98.81 96 ILE B C 1
ATOM 1707 O O . ILE B 1 96 ? -10.211 -5.066 1.143 1 98.81 96 ILE B O 1
ATOM 1711 N N . ASN B 1 97 ? -10.484 -6.918 2.371 1 98.81 97 ASN B N 1
ATOM 1712 C CA . ASN B 1 97 ? -11.289 -6.238 3.377 1 98.81 97 ASN B CA 1
ATOM 1713 C C . ASN B 1 97 ? -10.508 -5.121 4.059 1 98.81 97 ASN B C 1
ATOM 1715 O O . ASN B 1 97 ? -11.07 -4.059 4.352 1 98.81 97 ASN B O 1
ATOM 1719 N N . PHE B 1 98 ? -9.312 -5.375 4.316 1 98.88 98 PHE B N 1
ATOM 1720 C CA . PHE B 1 98 ? -8.477 -4.359 4.938 1 98.88 98 PHE B CA 1
ATOM 1721 C C . PHE B 1 98 ? -8.359 -3.133 4.039 1 98.88 98 PHE B C 1
ATOM 1723 O O . PHE B 1 98 ? -8.531 -2.002 4.496 1 98.88 98 PHE B O 1
ATOM 1730 N N . ILE B 1 99 ? -8.07 -3.318 2.762 1 98.75 99 ILE B N 1
ATOM 1731 C CA . ILE B 1 99 ? -7.902 -2.215 1.822 1 98.75 99 ILE B CA 1
ATOM 1732 C C . ILE B 1 99 ? -9.227 -1.465 1.668 1 98.75 99 ILE B C 1
ATOM 1734 O O . ILE B 1 99 ? -9.242 -0.232 1.638 1 98.75 99 ILE B O 1
ATOM 1738 N N . GLU B 1 100 ? -10.266 -2.223 1.58 1 98.75 100 GLU B N 1
ATOM 1739 C CA . GLU B 1 100 ? -11.594 -1.62 1.427 1 98.75 100 GLU B CA 1
ATOM 1740 C C . GLU B 1 100 ? -11.93 -0.729 2.617 1 98.75 100 GLU B C 1
ATOM 1742 O O . GLU B 1 100 ? -12.414 0.391 2.443 1 98.75 100 GLU B O 1
ATOM 1747 N N . ASN B 1 101 ? -11.703 -1.185 3.783 1 98.56 101 ASN B N 1
ATOM 1748 C CA . ASN B 1 101 ? -11.977 -0.417 4.992 1 98.56 101 ASN B CA 1
ATOM 1749 C C . ASN B 1 101 ? -11.094 0.826 5.082 1 98.56 101 ASN B C 1
ATOM 1751 O O . ASN B 1 101 ? -11.555 1.893 5.488 1 98.56 101 ASN B O 1
ATOM 1755 N N . THR B 1 102 ? -9.852 0.623 4.746 1 98.62 102 THR B N 1
ATOM 1756 C CA . THR B 1 102 ? -8.922 1.749 4.742 1 98.62 102 THR B CA 1
ATOM 1757 C C . THR B 1 102 ? -9.375 2.818 3.75 1 98.62 102 THR B C 1
ATOM 1759 O O . THR B 1 102 ? -9.398 4.004 4.078 1 98.62 102 THR B O 1
ATOM 1762 N N . LEU B 1 103 ? -9.75 2.422 2.582 1 98.62 103 LEU B N 1
ATOM 1763 C CA . LEU B 1 103 ? -10.211 3.33 1.538 1 98.62 103 LEU B CA 1
ATOM 1764 C C . LEU B 1 103 ? -11.445 4.098 1.993 1 98.62 103 LEU B C 1
ATOM 1766 O O . LEU B 1 103 ? -11.562 5.301 1.744 1 98.62 103 LEU B O 1
ATOM 1770 N N . GLU B 1 104 ? -12.367 3.439 2.637 1 98.5 104 GLU B N 1
ATOM 1771 C CA . GLU B 1 104 ? -13.578 4.078 3.139 1 98.5 104 GLU B CA 1
ATOM 1772 C C . GLU B 1 104 ? -13.242 5.188 4.133 1 98.5 104 GLU B C 1
ATOM 1774 O O . GLU B 1 104 ? -13.844 6.266 4.094 1 98.5 104 GLU B O 1
ATOM 1779 N N . LYS B 1 105 ? -12.305 4.922 4.965 1 98.5 105 LYS B N 1
ATOM 1780 C CA . LYS B 1 105 ? -11.906 5.914 5.957 1 98.5 105 LYS B CA 1
ATOM 1781 C C . LYS B 1 105 ? -11.18 7.09 5.305 1 98.5 105 LYS B C 1
ATOM 1783 O O . LYS B 1 105 ? -11.32 8.234 5.742 1 98.5 105 LYS B O 1
ATOM 1788 N N . LEU B 1 106 ? -10.43 6.828 4.262 1 98.38 106 LEU B N 1
ATOM 1789 C CA . LEU B 1 106 ? -9.727 7.879 3.537 1 98.38 106 LEU B CA 1
ATOM 1790 C C . LEU B 1 106 ? -10.711 8.82 2.857 1 98.38 106 LEU B C 1
ATOM 1792 O O . LEU B 1 106 ? -10.445 10.016 2.725 1 98.38 106 LEU B O 1
ATOM 1796 N N . LYS B 1 107 ? -11.852 8.297 2.463 1 96.06 107 LYS B N 1
ATOM 1797 C CA . LYS B 1 107 ? -12.828 9.047 1.683 1 96.06 107 LYS B CA 1
ATOM 1798 C C . LYS B 1 107 ? -13.82 9.766 2.592 1 96.06 107 LYS B C 1
ATOM 1800 O O . LYS B 1 107 ? -14.562 10.633 2.143 1 96.06 107 LYS B O 1
ATOM 1805 N N . SER B 1 108 ? -13.914 9.344 3.855 1 91.06 108 SER B N 1
ATOM 1806 C CA . SER B 1 108 ? -14.867 9.93 4.793 1 91.06 108 SER B CA 1
ATOM 1807 C C . SER B 1 108 ? -14.414 11.312 5.25 1 91.06 108 SER B C 1
ATOM 1809 O O . SER B 1 108 ? -13.227 11.648 5.172 1 91.06 108 SER B O 1
#